Protein AF-A0A8J3XXY5-F1 (afdb_monomer)

Structure (mmCIF, N/CA/C/O backbone):
data_AF-A0A8J3XXY5-F1
#
_entry.id   AF-A0A8J3XXY5-F1
#
loop_
_atom_site.group_PDB
_atom_site.id
_atom_site.type_symbol
_atom_site.label_atom_id
_atom_site.label_alt_id
_atom_site.label_comp_id
_atom_site.label_asym_id
_atom_site.label_entity_id
_atom_site.label_seq_id
_atom_site.pdbx_PDB_ins_code
_atom_site.Cartn_x
_atom_site.Cartn_y
_atom_site.Cartn_z
_atom_site.occupancy
_atom_site.B_iso_or_equiv
_atom_site.auth_seq_id
_atom_site.auth_comp_id
_atom_site.auth_asym_id
_atom_site.auth_atom_id
_atom_site.pdbx_PDB_model_num
ATOM 1 N N . MET A 1 1 ? 13.529 -22.968 -15.367 1.00 59.62 1 MET A N 1
ATOM 2 C CA . MET A 1 1 ? 13.169 -21.960 -14.353 1.00 59.62 1 MET A CA 1
ATOM 3 C C . MET A 1 1 ? 12.948 -20.666 -15.101 1.00 59.62 1 MET A C 1
ATOM 5 O O . MET A 1 1 ? 13.812 -20.306 -15.892 1.00 59.62 1 MET A O 1
ATOM 9 N N . THR A 1 2 ? 11.772 -20.062 -14.971 1.00 79.31 2 THR A N 1
ATOM 10 C CA . THR A 1 2 ? 11.477 -18.777 -15.614 1.00 79.31 2 THR A CA 1
ATOM 11 C C . THR A 1 2 ? 12.107 -17.686 -14.759 1.00 79.31 2 THR A C 1
ATOM 13 O O . THR A 1 2 ? 11.762 -17.573 -13.590 1.00 79.31 2 THR A O 1
ATOM 16 N N . THR A 1 3 ? 13.055 -16.936 -15.312 1.00 90.06 3 THR A N 1
ATOM 17 C CA . THR A 1 3 ? 13.726 -15.821 -14.628 1.00 90.06 3 THR A CA 1
ATOM 18 C C . THR A 1 3 ? 13.148 -14.495 -15.105 1.00 90.06 3 THR A C 1
ATOM 20 O O . THR A 1 3 ? 12.877 -14.336 -16.296 1.00 90.06 3 THR A O 1
ATOM 23 N N . TRP A 1 4 ? 12.999 -13.538 -14.194 1.00 95.50 4 TRP A N 1
ATOM 24 C CA . TRP A 1 4 ? 12.463 -12.204 -14.459 1.00 95.50 4 TRP A CA 1
ATOM 25 C C . TRP A 1 4 ? 13.576 -11.166 -14.443 1.00 95.50 4 TRP A C 1
ATOM 27 O O . TRP A 1 4 ? 14.317 -11.052 -13.467 1.00 95.50 4 TRP A O 1
ATOM 37 N N . SER A 1 5 ? 13.671 -10.382 -15.511 1.00 96.62 5 SER A N 1
ATOM 38 C CA . SER A 1 5 ? 14.729 -9.386 -15.677 1.00 96.62 5 SER A CA 1
ATOM 39 C C . SER A 1 5 ? 14.208 -7.975 -15.459 1.00 96.62 5 SER A C 1
ATOM 41 O O . SER A 1 5 ? 13.187 -7.589 -16.031 1.00 96.62 5 SER A O 1
ATOM 43 N N . VAL A 1 6 ? 14.943 -7.176 -14.688 1.00 97.56 6 VAL A N 1
ATOM 44 C CA . VAL A 1 6 ? 14.708 -5.735 -14.560 1.00 97.56 6 VAL A CA 1
ATOM 45 C C . VAL A 1 6 ? 15.599 -5.005 -15.549 1.00 97.56 6 VAL A C 1
ATOM 47 O O . VAL A 1 6 ? 16.818 -5.180 -15.565 1.00 97.56 6 VAL A O 1
ATOM 50 N N . TRP A 1 7 ? 14.986 -4.144 -16.345 1.00 97.81 7 TRP A N 1
ATOM 51 C CA . TRP A 1 7 ? 15.643 -3.335 -17.356 1.00 97.81 7 TRP A CA 1
ATOM 52 C C . TRP A 1 7 ? 15.554 -1.857 -17.007 1.00 97.81 7 TRP A C 1
ATOM 54 O O . TRP A 1 7 ? 14.606 -1.411 -16.361 1.00 97.81 7 TRP A O 1
ATOM 64 N N . ARG A 1 8 ? 16.553 -1.101 -17.460 1.00 96.81 8 ARG A N 1
ATOM 65 C CA . ARG A 1 8 ? 16.622 0.356 -17.378 1.00 96.81 8 ARG A CA 1
ATOM 66 C C . ARG A 1 8 ? 16.806 0.939 -18.772 1.00 96.81 8 ARG A C 1
ATOM 68 O O . ARG A 1 8 ? 17.626 0.435 -19.538 1.00 96.81 8 ARG A O 1
ATOM 75 N N . GLN A 1 9 ? 16.131 2.046 -19.059 1.00 96.88 9 GLN A N 1
ATOM 76 C CA . GLN A 1 9 ? 16.396 2.898 -20.217 1.00 96.88 9 GLN A CA 1
ATOM 77 C C . GLN A 1 9 ? 16.798 4.297 -19.741 1.00 96.88 9 GLN A C 1
ATOM 79 O O . GLN A 1 9 ? 16.124 4.870 -18.884 1.00 96.88 9 GLN A O 1
ATOM 84 N N . ASP A 1 10 ? 17.913 4.819 -20.256 1.00 94.56 10 ASP A N 1
ATOM 85 C CA . ASP A 1 10 ? 18.355 6.197 -20.001 1.00 94.56 10 ASP A CA 1
ATOM 86 C C . ASP A 1 10 ? 17.742 7.205 -20.996 1.00 94.56 10 ASP A C 1
ATOM 88 O O . ASP A 1 10 ? 16.969 6.846 -21.888 1.00 94.56 10 ASP A O 1
ATOM 92 N N . ASP A 1 11 ? 18.086 8.485 -20.843 1.00 93.75 11 ASP A N 1
ATOM 93 C CA . ASP A 1 11 ? 17.595 9.580 -21.687 1.00 93.75 11 ASP A CA 1
ATOM 94 C C . ASP A 1 11 ? 18.160 9.568 -23.117 1.00 93.75 11 ASP A C 1
ATOM 96 O O . ASP A 1 11 ? 17.608 10.227 -23.997 1.00 93.75 11 ASP A O 1
ATOM 100 N N . ASN A 1 12 ? 19.196 8.767 -23.374 1.00 94.44 12 ASN A N 1
ATOM 101 C CA . ASN A 1 12 ? 19.745 8.526 -24.708 1.00 94.44 12 ASN A CA 1
ATOM 102 C C . ASN A 1 12 ? 19.123 7.291 -25.382 1.00 94.44 12 ASN A C 1
ATOM 104 O O . ASN A 1 12 ? 19.490 6.947 -26.505 1.00 94.44 12 ASN A O 1
ATOM 108 N N . GLY A 1 13 ? 18.188 6.611 -24.710 1.00 94.06 13 GLY A N 1
ATOM 109 C CA . GLY A 1 13 ? 17.540 5.402 -25.209 1.00 94.06 13 GLY A CA 1
ATOM 110 C C . GLY A 1 13 ? 18.355 4.123 -25.013 1.00 94.06 13 GLY A C 1
ATOM 111 O O . GLY A 1 13 ? 17.935 3.067 -25.492 1.00 94.06 13 GLY A O 1
ATOM 112 N N . ASN A 1 14 ? 19.484 4.171 -24.298 1.00 96.06 14 ASN A N 1
ATOM 113 C CA . ASN A 1 14 ? 20.282 2.978 -24.032 1.00 96.06 14 ASN A CA 1
ATOM 114 C C . ASN A 1 14 ? 19.541 2.069 -23.060 1.00 96.06 14 ASN A C 1
ATOM 116 O O . ASN A 1 14 ? 19.189 2.484 -21.953 1.00 96.06 14 ASN A O 1
ATOM 120 N N . ARG A 1 15 ? 19.347 0.813 -23.464 1.00 97.56 15 ARG A N 1
ATOM 121 C CA . ARG A 1 15 ? 18.698 -0.217 -22.652 1.00 97.56 15 ARG A CA 1
ATOM 122 C C . ARG A 1 15 ? 19.739 -1.130 -22.037 1.00 97.56 15 ARG A C 1
ATOM 124 O O . ARG A 1 15 ? 20.560 -1.701 -22.749 1.00 97.56 15 ARG A O 1
ATOM 131 N N . VAL A 1 16 ? 19.686 -1.267 -20.720 1.00 96.75 16 VAL A N 1
ATOM 132 C CA . VAL A 1 16 ? 20.603 -2.109 -19.953 1.00 96.75 16 VAL A CA 1
ATOM 133 C C . VAL A 1 16 ? 19.793 -2.948 -18.981 1.00 96.75 16 VAL A C 1
ATOM 135 O O . VAL A 1 16 ? 18.948 -2.427 -18.254 1.00 96.75 16 VAL A O 1
ATOM 138 N N . GLU A 1 17 ? 20.059 -4.245 -18.968 1.00 97.31 17 GLU A N 1
ATOM 139 C CA . GLU A 1 17 ? 19.566 -5.151 -17.941 1.00 97.31 17 GLU A CA 1
ATOM 140 C C . GLU A 1 17 ? 20.328 -4.902 -16.637 1.00 97.31 17 GLU A C 1
ATOM 142 O O . GLU A 1 17 ? 21.560 -4.883 -16.622 1.00 97.31 17 GLU A O 1
ATOM 147 N N . VAL A 1 18 ? 19.604 -4.659 -15.545 1.00 96.88 18 VAL A N 1
ATOM 148 C CA . VAL A 1 18 ? 20.200 -4.234 -14.270 1.00 96.88 18 VAL A CA 1
ATOM 149 C C . VAL A 1 18 ? 20.122 -5.292 -13.174 1.00 96.88 18 VAL A C 1
ATOM 151 O O . VAL A 1 18 ? 20.904 -5.217 -12.229 1.00 96.88 18 VAL A O 1
ATOM 154 N N . ALA A 1 19 ? 19.201 -6.255 -13.266 1.00 96.75 19 ALA A N 1
ATOM 155 C CA . ALA A 1 19 ? 19.057 -7.332 -12.286 1.00 96.75 19 ALA A CA 1
ATOM 156 C C . ALA A 1 19 ? 18.198 -8.492 -12.816 1.00 96.75 19 ALA A C 1
ATOM 158 O O . ALA A 1 19 ? 17.393 -8.301 -13.727 1.00 96.75 19 ALA A O 1
ATOM 159 N N . HIS A 1 20 ? 18.337 -9.659 -12.182 1.00 96.00 20 HIS A N 1
ATOM 160 C CA . HIS A 1 20 ? 17.523 -10.855 -12.407 1.00 96.00 20 HIS A CA 1
ATOM 161 C C . HIS A 1 20 ? 16.916 -11.341 -11.090 1.00 96.00 20 HIS A C 1
ATOM 163 O O . HIS A 1 20 ? 17.544 -11.213 -10.037 1.00 96.00 20 HIS A O 1
ATOM 169 N N . TYR A 1 21 ? 15.725 -11.924 -11.172 1.00 96.06 21 TYR A N 1
ATOM 170 C CA . TYR A 1 21 ? 14.968 -12.453 -10.043 1.00 96.06 21 TYR A CA 1
ATOM 171 C C . TYR A 1 21 ? 14.293 -13.771 -10.417 1.00 96.06 21 TYR A C 1
ATOM 173 O O . TYR A 1 21 ? 13.882 -13.964 -11.562 1.00 96.06 21 TYR A O 1
ATOM 181 N N . ASP A 1 22 ? 14.117 -14.647 -9.433 1.00 94.44 22 ASP A N 1
ATOM 182 C CA . ASP A 1 22 ? 13.354 -15.889 -9.603 1.00 94.44 22 ASP A CA 1
ATOM 183 C C . ASP A 1 22 ? 11.835 -15.642 -9.578 1.00 94.44 22 ASP A C 1
ATOM 185 O O . ASP A 1 22 ? 11.057 -16.431 -10.108 1.00 94.44 22 ASP A O 1
ATOM 189 N N . GLU A 1 23 ? 11.409 -14.508 -9.013 1.00 93.94 23 GLU A N 1
ATOM 190 C CA . GLU A 1 23 ? 10.008 -14.132 -8.841 1.00 93.94 23 GLU A CA 1
ATOM 191 C C . GLU A 1 23 ? 9.719 -12.746 -9.437 1.00 93.94 23 GLU A C 1
ATOM 193 O O . GLU A 1 23 ? 10.463 -11.781 -9.226 1.00 93.94 23 GLU A O 1
ATOM 198 N N . ARG A 1 24 ? 8.590 -12.623 -10.145 1.00 95.12 24 ARG A N 1
ATOM 199 C CA . ARG A 1 24 ? 8.160 -11.363 -10.766 1.00 95.12 24 ARG A CA 1
ATOM 200 C C . ARG A 1 24 ? 7.885 -10.267 -9.740 1.00 95.12 24 ARG A C 1
ATOM 202 O O . ARG A 1 24 ? 8.289 -9.128 -9.957 1.00 95.12 24 ARG A O 1
ATOM 209 N N . ILE A 1 25 ? 7.240 -10.599 -8.618 1.00 96.00 25 ILE A N 1
ATOM 210 C CA . ILE A 1 25 ? 6.934 -9.643 -7.540 1.00 96.00 25 ILE A CA 1
ATOM 211 C C . ILE A 1 25 ? 8.228 -9.047 -6.973 1.00 96.00 25 ILE A C 1
ATOM 213 O O . ILE A 1 25 ? 8.299 -7.838 -6.751 1.00 96.00 25 ILE A O 1
ATOM 217 N N . ALA A 1 26 ? 9.287 -9.846 -6.810 1.00 96.19 26 ALA A N 1
ATOM 218 C CA . ALA A 1 26 ? 10.593 -9.347 -6.380 1.00 96.19 26 ALA A CA 1
ATOM 219 C C . ALA A 1 26 ? 11.214 -8.382 -7.412 1.00 96.19 26 ALA A C 1
ATOM 221 O O . ALA A 1 26 ? 11.712 -7.313 -7.043 1.00 96.19 26 ALA A O 1
ATOM 222 N N . ALA A 1 27 ? 11.112 -8.700 -8.707 1.00 97.12 27 ALA A N 1
ATOM 223 C CA . ALA A 1 27 ? 11.551 -7.810 -9.784 1.00 97.12 27 ALA A CA 1
ATOM 224 C C . ALA A 1 27 ? 10.761 -6.486 -9.808 1.00 97.12 27 ALA A C 1
ATOM 226 O O . ALA A 1 27 ? 11.351 -5.408 -9.902 1.00 97.12 27 ALA A O 1
ATOM 227 N N . LEU A 1 28 ? 9.434 -6.544 -9.662 1.00 97.31 28 LEU A N 1
ATOM 228 C CA . LEU A 1 28 ? 8.566 -5.365 -9.574 1.00 97.31 28 LEU A CA 1
ATOM 229 C C . LEU A 1 28 ? 8.867 -4.523 -8.333 1.00 97.31 28 LEU A C 1
ATOM 231 O O . LEU A 1 28 ? 8.942 -3.301 -8.426 1.00 97.31 28 LEU A O 1
ATOM 235 N N . THR A 1 29 ? 9.092 -5.168 -7.188 1.00 97.31 29 THR A N 1
ATOM 236 C CA . THR A 1 29 ? 9.467 -4.501 -5.931 1.00 97.31 29 THR A CA 1
ATOM 237 C C . THR A 1 29 ? 10.733 -3.676 -6.145 1.00 97.31 29 THR A C 1
ATOM 239 O O . THR A 1 29 ? 10.824 -2.526 -5.704 1.00 97.31 29 THR A O 1
ATOM 242 N N . ARG A 1 30 ? 11.700 -4.224 -6.895 1.00 96.62 30 ARG A N 1
ATOM 243 C CA . ARG A 1 30 ? 12.919 -3.501 -7.258 1.00 96.62 30 ARG A CA 1
ATOM 244 C C . ARG A 1 30 ? 12.643 -2.294 -8.150 1.00 96.62 30 ARG A C 1
ATOM 246 O O . ARG A 1 30 ? 13.199 -1.232 -7.881 1.00 96.62 30 ARG A O 1
ATOM 253 N N . VAL A 1 31 ? 11.803 -2.443 -9.175 1.00 96.62 31 VAL A N 1
ATOM 254 C CA . VAL A 1 31 ? 11.383 -1.328 -10.045 1.00 96.62 31 VAL A CA 1
ATOM 255 C C . VAL A 1 31 ? 10.729 -0.219 -9.220 1.00 96.62 31 VAL A C 1
ATOM 257 O O . VAL A 1 31 ? 11.135 0.932 -9.327 1.00 96.62 31 VAL A O 1
ATOM 260 N N . LEU A 1 32 ? 9.793 -0.564 -8.332 1.00 96.06 32 LEU A N 1
ATOM 261 C CA . LEU A 1 32 ? 9.116 0.396 -7.455 1.00 96.06 32 LEU A CA 1
ATOM 262 C C . LEU A 1 32 ? 10.086 1.099 -6.501 1.00 96.06 32 LEU A C 1
ATOM 264 O O . LEU A 1 32 ? 9.940 2.288 -6.245 1.00 96.06 32 LEU A O 1
ATOM 268 N N . THR A 1 33 ? 11.108 0.395 -6.011 1.00 94.38 33 THR A N 1
ATOM 269 C CA . THR A 1 33 ? 12.163 0.998 -5.183 1.00 94.38 33 THR A CA 1
ATOM 270 C C . THR A 1 33 ? 13.012 2.000 -5.964 1.00 94.38 33 THR A C 1
ATOM 272 O O . THR A 1 33 ? 13.424 3.010 -5.397 1.00 94.38 33 THR A O 1
ATOM 275 N N . PHE A 1 34 ? 13.286 1.745 -7.248 1.00 93.62 34 PHE A N 1
ATOM 276 C CA . PHE A 1 34 ? 13.948 2.734 -8.097 1.00 93.62 34 PHE A CA 1
ATOM 277 C C . PHE A 1 34 ? 13.044 3.950 -8.323 1.00 93.62 34 PHE A C 1
ATOM 279 O O . PHE A 1 34 ? 13.461 5.067 -8.025 1.00 93.62 34 PHE A O 1
ATOM 286 N N . ASP A 1 35 ? 11.797 3.720 -8.741 1.00 92.50 35 ASP A N 1
ATOM 287 C CA . ASP A 1 35 ? 10.837 4.778 -9.082 1.00 92.50 35 ASP A CA 1
ATOM 288 C C . ASP A 1 35 ? 10.482 5.680 -7.886 1.00 92.50 35 ASP A C 1
ATOM 290 O O . ASP A 1 35 ? 10.337 6.891 -8.046 1.00 92.50 35 ASP A O 1
ATOM 294 N N . ALA A 1 36 ? 10.351 5.111 -6.683 1.00 88.00 36 ALA A N 1
ATOM 295 C CA . ALA A 1 36 ? 10.036 5.854 -5.459 1.00 88.00 36 ALA A CA 1
ATOM 296 C C . ALA A 1 36 ? 11.241 6.618 -4.878 1.00 88.00 36 ALA A C 1
ATOM 298 O O . ALA A 1 36 ? 11.098 7.350 -3.898 1.00 88.00 36 ALA A O 1
ATOM 299 N N . GLY A 1 37 ? 12.433 6.422 -5.449 1.00 82.62 37 GLY A N 1
ATOM 300 C CA . GLY A 1 37 ? 13.662 7.080 -5.035 1.00 82.62 37 GLY A CA 1
ATOM 301 C C . GLY A 1 37 ? 13.754 8.541 -5.488 1.00 82.62 37 GLY A C 1
ATOM 302 O O . GLY A 1 37 ? 12.791 9.304 -5.499 1.00 82.62 37 GLY A O 1
ATOM 303 N N . HIS A 1 38 ? 14.968 8.968 -5.832 1.00 78.56 38 HIS A N 1
ATOM 304 C CA . HIS A 1 38 ? 15.200 10.343 -6.270 1.00 78.56 38 HIS A CA 1
ATOM 305 C C . HIS A 1 38 ? 14.652 10.553 -7.686 1.00 78.56 38 HIS A C 1
ATOM 307 O O . HIS A 1 38 ? 14.858 9.679 -8.530 1.00 78.56 38 HIS A O 1
ATOM 313 N N . PRO A 1 39 ? 14.057 11.723 -7.992 1.00 81.50 39 PRO A N 1
ATOM 314 C CA . PRO A 1 39 ? 13.629 12.043 -9.346 1.00 81.50 39 PRO A CA 1
ATOM 315 C C . PRO A 1 39 ? 14.763 11.827 -10.351 1.00 81.50 39 PRO A C 1
ATOM 317 O O . PRO A 1 39 ? 15.823 12.451 -10.264 1.00 81.50 39 PRO A O 1
ATOM 320 N N . HIS A 1 40 ? 14.536 10.942 -11.315 1.00 85.81 40 HIS A N 1
ATOM 321 C CA . HIS A 1 40 ? 15.502 10.602 -12.350 1.00 85.81 40 HIS A CA 1
ATOM 322 C C . HIS A 1 40 ? 14.827 10.492 -13.715 1.00 85.81 40 HIS A C 1
ATOM 324 O O . HIS A 1 40 ? 13.641 10.202 -13.826 1.00 85.81 40 HIS A O 1
ATOM 330 N N . LYS A 1 41 ? 15.609 10.681 -14.781 1.00 88.69 41 LYS A N 1
ATOM 331 C CA . LYS A 1 41 ? 15.140 10.547 -16.173 1.00 88.69 41 LYS A CA 1
ATOM 332 C C . LYS A 1 41 ? 15.157 9.105 -16.693 1.00 88.69 41 LYS A C 1
ATOM 334 O O . LYS A 1 41 ? 14.986 8.877 -17.883 1.00 88.69 41 LYS A O 1
ATOM 339 N N . GLN A 1 42 ? 15.440 8.148 -15.816 1.00 92.88 42 GLN A N 1
ATOM 340 C CA . GLN A 1 42 ? 15.528 6.734 -16.156 1.00 92.88 42 GLN A CA 1
ATOM 341 C C . GLN A 1 42 ? 14.158 6.081 -16.025 1.00 92.88 42 GLN A C 1
ATOM 343 O O . GLN A 1 42 ? 13.401 6.412 -15.115 1.00 92.88 42 GLN A O 1
ATOM 348 N N . ILE A 1 43 ? 13.874 5.140 -16.920 1.00 93.94 43 ILE A N 1
ATOM 349 C CA . ILE A 1 43 ? 12.675 4.303 -16.870 1.00 93.94 43 ILE A CA 1
ATOM 350 C C . ILE A 1 43 ? 13.114 2.892 -16.506 1.00 93.94 43 ILE A C 1
ATOM 352 O O . ILE A 1 43 ? 14.047 2.370 -17.121 1.00 93.94 43 ILE A O 1
ATOM 356 N N . TYR A 1 44 ? 12.432 2.281 -15.542 1.00 95.81 44 TYR A N 1
ATOM 357 C CA . TYR A 1 44 ? 12.653 0.901 -15.128 1.00 95.81 44 TYR A CA 1
ATOM 358 C C . TYR A 1 44 ? 11.425 0.046 -15.446 1.00 95.81 44 TYR A C 1
ATOM 360 O O . TYR A 1 44 ? 10.291 0.500 -15.305 1.00 95.81 44 TYR A O 1
ATOM 368 N N . TRP A 1 45 ? 11.631 -1.193 -15.890 1.00 96.06 45 TRP A N 1
ATOM 369 C CA . TRP A 1 45 ? 10.538 -2.143 -16.115 1.00 96.06 45 TRP A CA 1
ATOM 370 C C . TRP A 1 45 ? 10.993 -3.586 -15.915 1.00 96.06 45 TRP A C 1
ATOM 372 O O . TRP A 1 45 ? 12.180 -3.899 -16.005 1.00 96.06 45 TRP A O 1
ATOM 382 N N . VAL A 1 46 ? 10.031 -4.471 -15.657 1.00 96.94 46 VAL A N 1
ATOM 383 C CA . VAL A 1 46 ? 10.242 -5.922 -15.662 1.00 96.94 46 VAL A CA 1
ATOM 384 C C . VAL A 1 46 ? 9.931 -6.446 -17.061 1.00 96.94 46 VAL A C 1
ATOM 386 O O . VAL A 1 46 ? 8.891 -6.111 -17.627 1.00 96.94 46 VAL A O 1
ATOM 389 N N . ALA A 1 47 ? 10.827 -7.241 -17.639 1.00 93.94 47 ALA A N 1
ATOM 390 C CA . ALA A 1 47 ? 10.574 -7.920 -18.904 1.00 93.94 47 ALA A CA 1
ATOM 391 C C . ALA A 1 47 ? 9.709 -9.173 -18.686 1.00 93.94 47 ALA A C 1
ATOM 393 O O . ALA A 1 47 ? 10.021 -9.989 -17.821 1.00 93.94 47 ALA A O 1
ATOM 394 N N . GLY A 1 48 ? 8.667 -9.329 -19.508 1.00 87.06 48 GLY A N 1
ATOM 395 C CA . GLY A 1 48 ? 7.722 -10.448 -19.469 1.00 87.06 48 GLY A CA 1
ATOM 396 C C . GLY A 1 48 ? 6.318 -10.041 -19.011 1.00 87.06 48 GLY A C 1
ATOM 397 O O . GLY A 1 48 ? 6.115 -8.971 -18.430 1.00 87.06 48 GLY A O 1
ATOM 398 N N . ASP A 1 49 ? 5.348 -10.910 -19.284 1.00 84.19 49 ASP A N 1
ATOM 399 C CA . ASP A 1 49 ? 3.935 -10.653 -18.999 1.00 84.19 49 ASP A CA 1
ATOM 400 C C . ASP A 1 49 ? 3.615 -10.764 -17.502 1.00 84.19 49 ASP A C 1
ATOM 402 O O . ASP A 1 49 ? 4.383 -11.325 -16.720 1.00 84.19 49 ASP A O 1
ATOM 406 N N . ALA A 1 50 ? 2.493 -10.183 -17.077 1.00 83.12 50 ALA A N 1
ATOM 407 C CA . ALA A 1 50 ? 1.985 -10.403 -15.726 1.00 83.12 50 ALA A CA 1
ATOM 408 C C . ALA A 1 50 ? 1.595 -11.873 -15.541 1.00 83.12 50 ALA A C 1
ATOM 410 O O . ALA A 1 50 ? 1.123 -12.526 -16.476 1.00 83.12 50 ALA A O 1
ATOM 411 N N . VAL A 1 51 ? 1.792 -12.387 -14.330 1.00 83.69 51 VAL A N 1
ATOM 412 C CA . VAL A 1 51 ? 1.323 -13.727 -13.972 1.00 83.69 51 VAL A CA 1
ATOM 413 C C . VAL A 1 51 ? -0.045 -13.569 -13.312 1.00 83.69 51 VAL A C 1
ATOM 415 O O . VAL A 1 51 ? -0.153 -12.772 -12.380 1.00 83.69 51 VAL A O 1
ATOM 418 N N . PRO A 1 52 ? -1.088 -14.286 -13.768 1.00 86.94 52 PRO A N 1
ATOM 419 C CA . PRO A 1 52 ? -2.378 -14.268 -13.094 1.00 86.94 52 PRO A CA 1
ATOM 420 C C . PRO A 1 52 ? -2.224 -14.714 -11.641 1.00 86.94 52 PRO A C 1
ATOM 422 O O . PRO A 1 52 ? -1.655 -15.773 -11.378 1.00 86.94 52 PRO A O 1
ATOM 425 N N . LEU A 1 53 ? -2.748 -13.909 -10.722 1.00 94.06 53 LEU A N 1
ATOM 426 C CA . LEU A 1 53 ? -2.806 -14.217 -9.299 1.00 94.06 53 LEU A CA 1
ATOM 427 C C . LEU A 1 53 ? -4.262 -14.282 -8.844 1.00 94.06 53 LEU A C 1
ATOM 429 O O . LEU A 1 53 ? -5.176 -13.758 -9.492 1.00 94.06 53 LEU A O 1
ATOM 433 N N . THR A 1 54 ? -4.476 -14.937 -7.715 1.00 95.12 54 THR A N 1
ATOM 434 C CA . THR A 1 54 ? -5.742 -14.932 -6.989 1.00 95.12 54 THR A CA 1
ATOM 435 C C . THR A 1 54 ? -5.695 -13.968 -5.807 1.00 95.12 54 THR A C 1
ATOM 437 O O . THR A 1 54 ? -4.619 -13.597 -5.332 1.00 95.12 54 THR A O 1
ATOM 440 N N . ASN A 1 55 ? -6.862 -13.583 -5.282 1.00 94.06 55 ASN A N 1
ATOM 441 C CA . ASN A 1 55 ? -6.943 -12.904 -3.981 1.00 94.06 55 ASN A CA 1
ATOM 442 C C . ASN A 1 55 ? -6.226 -13.691 -2.871 1.00 94.06 55 ASN A C 1
ATOM 444 O O . ASN A 1 55 ? -5.559 -13.090 -2.033 1.00 94.06 55 ASN A O 1
ATOM 448 N N . ARG A 1 56 ? -6.296 -15.029 -2.905 1.00 94.50 56 ARG A N 1
ATOM 449 C CA . ARG A 1 56 ? -5.579 -15.911 -1.976 1.00 94.50 56 ARG A CA 1
ATOM 450 C C . ARG A 1 56 ? -4.061 -15.813 -2.103 1.00 94.50 56 ARG A C 1
ATOM 452 O O . ARG A 1 56 ? -3.381 -15.757 -1.085 1.00 94.50 56 ARG A O 1
ATOM 459 N N . ASP A 1 57 ? -3.525 -15.739 -3.321 1.00 95.56 57 ASP A N 1
ATOM 460 C CA . ASP A 1 57 ? -2.079 -15.564 -3.527 1.00 95.56 57 ASP A CA 1
ATOM 461 C C . ASP A 1 57 ? -1.593 -14.236 -2.930 1.00 95.56 57 ASP A C 1
ATOM 463 O O . ASP A 1 57 ? -0.556 -14.189 -2.265 1.00 95.56 57 ASP A O 1
ATOM 467 N N . LEU A 1 58 ? -2.368 -13.158 -3.109 1.00 95.69 58 LEU A N 1
ATOM 468 C CA . LEU A 1 58 ? -2.079 -11.876 -2.465 1.00 95.69 58 LEU A CA 1
ATOM 469 C C . LEU A 1 58 ? -2.188 -11.975 -0.933 1.00 95.69 58 LEU A C 1
ATOM 471 O O . LEU A 1 58 ? -1.370 -11.385 -0.230 1.00 95.69 58 LEU A O 1
ATOM 475 N N . TYR A 1 59 ? -3.148 -12.742 -0.412 1.00 95.25 59 TYR A N 1
ATOM 476 C CA . TYR A 1 59 ? -3.344 -12.922 1.029 1.00 95.25 59 TYR A CA 1
ATOM 477 C C . TYR A 1 59 ? -2.196 -13.648 1.708 1.00 95.25 59 TYR A C 1
ATOM 479 O O . TYR A 1 59 ? -1.623 -13.131 2.670 1.00 95.25 59 TYR A O 1
ATOM 487 N N . LEU A 1 60 ? -1.769 -14.774 1.145 1.00 95.56 60 LEU A N 1
ATOM 488 C CA . LEU A 1 60 ? -0.597 -15.495 1.635 1.00 95.56 60 LEU A CA 1
ATOM 489 C C . LEU A 1 60 ? 0.661 -14.623 1.563 1.00 95.56 60 LEU A C 1
ATOM 491 O O . LEU A 1 60 ? 1.448 -14.591 2.508 1.00 95.56 60 LEU A O 1
ATOM 495 N N . ARG A 1 61 ? 0.805 -13.818 0.503 1.00 95.44 61 ARG A N 1
ATOM 496 C CA . ARG A 1 61 ? 1.910 -12.862 0.402 1.00 95.44 61 ARG A CA 1
ATOM 497 C C . ARG A 1 61 ? 1.893 -11.826 1.526 1.00 95.44 61 ARG A C 1
ATOM 499 O O . ARG A 1 61 ? 2.958 -11.488 2.031 1.00 95.44 61 ARG A O 1
ATOM 506 N N . ILE A 1 62 ? 0.729 -11.302 1.906 1.00 94.81 62 ILE A N 1
ATOM 507 C CA . ILE A 1 62 ? 0.611 -10.366 3.033 1.00 94.81 62 ILE A CA 1
ATOM 508 C C . ILE A 1 62 ? 0.991 -11.036 4.354 1.00 94.81 62 ILE A C 1
ATOM 510 O O . ILE A 1 62 ? 1.717 -10.429 5.144 1.00 94.81 62 ILE A O 1
ATOM 514 N N . ILE A 1 63 ? 0.574 -12.285 4.578 1.00 94.44 63 ILE A N 1
ATOM 515 C CA . ILE A 1 63 ? 0.986 -13.058 5.759 1.00 94.44 63 ILE A CA 1
ATOM 516 C C . ILE A 1 63 ? 2.514 -13.170 5.821 1.00 94.44 63 ILE A C 1
ATOM 518 O O . ILE A 1 63 ? 3.103 -12.912 6.874 1.00 94.44 63 ILE A O 1
ATOM 522 N N . ASP A 1 64 ? 3.164 -13.458 4.692 1.00 95.50 64 ASP A N 1
ATOM 523 C CA . ASP A 1 64 ? 4.625 -13.561 4.607 1.00 95.50 64 ASP A CA 1
ATOM 524 C C . ASP A 1 64 ? 5.346 -12.235 4.917 1.00 95.50 64 ASP A C 1
ATOM 526 O O . ASP A 1 64 ? 6.512 -12.245 5.318 1.00 95.50 64 ASP A O 1
ATOM 530 N N . LEU A 1 65 ? 4.673 -11.081 4.796 1.00 95.38 65 LEU A N 1
ATOM 531 C CA . LEU A 1 65 ? 5.240 -9.784 5.190 1.00 95.38 65 LEU A CA 1
ATOM 532 C C . LEU A 1 65 ? 5.264 -9.570 6.711 1.00 95.38 65 LEU A C 1
ATOM 534 O O . LEU A 1 65 ? 5.939 -8.647 7.171 1.00 95.38 65 LEU A O 1
ATOM 538 N N . ARG A 1 66 ? 4.579 -10.398 7.513 1.00 94.38 66 ARG A N 1
ATOM 539 C CA . ARG A 1 66 ? 4.527 -10.234 8.977 1.00 94.38 66 ARG A CA 1
ATOM 540 C C . ARG A 1 66 ? 5.914 -10.273 9.610 1.00 94.38 66 ARG A C 1
ATOM 542 O O . ARG A 1 66 ? 6.231 -9.396 10.408 1.00 94.38 66 ARG A O 1
ATOM 549 N N . GLU A 1 67 ? 6.730 -11.273 9.274 1.00 93.88 67 GLU A N 1
ATOM 550 C CA . GLU A 1 67 ? 8.085 -11.399 9.828 1.00 93.88 67 GLU A CA 1
ATOM 551 C C . GLU A 1 67 ? 8.936 -10.156 9.543 1.00 93.88 67 GLU A C 1
ATOM 553 O O . GLU A 1 67 ? 9.382 -9.554 10.521 1.00 93.88 67 GLU A O 1
ATOM 558 N N . PRO A 1 68 ? 9.101 -9.692 8.288 1.00 94.62 68 PRO A N 1
ATOM 559 C CA . PRO A 1 68 ? 9.972 -8.554 8.016 1.00 94.62 68 PRO A CA 1
ATOM 560 C C . PRO A 1 68 ? 9.418 -7.232 8.564 1.00 94.62 68 PRO A C 1
ATOM 562 O O . PRO A 1 68 ? 10.193 -6.332 8.890 1.00 94.62 68 PRO A O 1
ATOM 565 N N . LEU A 1 69 ? 8.094 -7.095 8.710 1.00 93.75 69 LEU A N 1
ATOM 566 C CA . LEU A 1 69 ? 7.480 -5.937 9.370 1.00 93.75 69 LEU A CA 1
ATOM 567 C C . LEU A 1 69 ? 7.798 -5.905 10.870 1.00 93.75 69 LEU A C 1
ATOM 569 O O . LEU A 1 69 ? 8.189 -4.859 1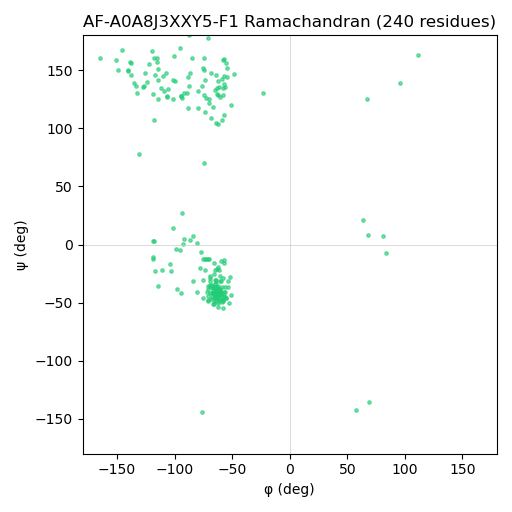1.394 1.00 93.75 69 LEU A O 1
ATOM 573 N N . VAL A 1 70 ? 7.675 -7.050 11.547 1.00 90.25 70 VAL A N 1
ATOM 574 C CA . VAL A 1 70 ? 7.951 -7.181 12.984 1.00 90.25 70 VAL A CA 1
ATOM 575 C C . VAL A 1 70 ? 9.449 -7.076 13.266 1.00 90.25 70 VAL A C 1
ATOM 577 O O . VAL A 1 70 ? 9.854 -6.302 14.133 1.00 90.25 70 VAL A O 1
ATOM 580 N N . SER A 1 71 ? 10.287 -7.813 12.534 1.00 91.88 71 SER A N 1
ATOM 581 C CA . SER A 1 71 ? 11.740 -7.816 12.739 1.00 91.88 71 SER A CA 1
ATOM 582 C C . SER A 1 71 ? 12.389 -6.493 12.330 1.00 91.88 71 SER A C 1
ATOM 584 O O . SER A 1 71 ? 13.370 -6.073 12.945 1.00 91.88 71 SER A O 1
ATOM 586 N N . GLY A 1 72 ? 11.802 -5.788 11.358 1.00 90.06 72 GLY A N 1
ATOM 587 C CA . GLY A 1 72 ? 12.189 -4.433 10.975 1.00 90.06 72 GLY A CA 1
ATOM 588 C C . GLY A 1 72 ? 11.770 -3.344 11.969 1.00 90.06 72 GLY A C 1
ATOM 589 O O . GLY A 1 72 ? 12.252 -2.219 11.851 1.00 90.06 72 GLY A O 1
ATOM 590 N N . GLY A 1 73 ? 10.890 -3.648 12.933 1.00 90.88 73 GLY A N 1
ATOM 591 C CA . GLY A 1 73 ? 10.419 -2.696 13.946 1.00 90.88 73 GLY A CA 1
ATOM 592 C C . GLY A 1 73 ? 9.637 -1.506 13.381 1.00 90.88 73 GLY A C 1
ATOM 593 O O . GLY A 1 73 ? 9.567 -0.462 14.026 1.00 90.88 73 GLY A O 1
ATOM 594 N N . ARG A 1 74 ? 9.084 -1.637 12.169 1.00 92.19 74 ARG A N 1
ATOM 595 C CA . ARG A 1 74 ? 8.395 -0.548 11.472 1.00 92.19 74 ARG A CA 1
ATOM 596 C C . ARG A 1 74 ? 7.025 -0.306 12.096 1.00 92.19 74 ARG A C 1
ATOM 598 O O . ARG A 1 74 ? 6.221 -1.229 12.202 1.00 92.19 74 ARG A O 1
ATOM 605 N N . ILE A 1 75 ? 6.732 0.942 12.450 1.00 95.06 75 ILE A N 1
ATOM 606 C CA . ILE A 1 75 ? 5.397 1.322 12.937 1.00 95.06 75 ILE A CA 1
ATOM 607 C C . ILE A 1 75 ? 4.447 1.625 11.771 1.00 95.06 75 ILE A C 1
ATOM 609 O O . ILE A 1 75 ? 4.882 1.932 10.658 1.00 95.06 75 ILE A O 1
ATOM 613 N N . LEU A 1 76 ? 3.133 1.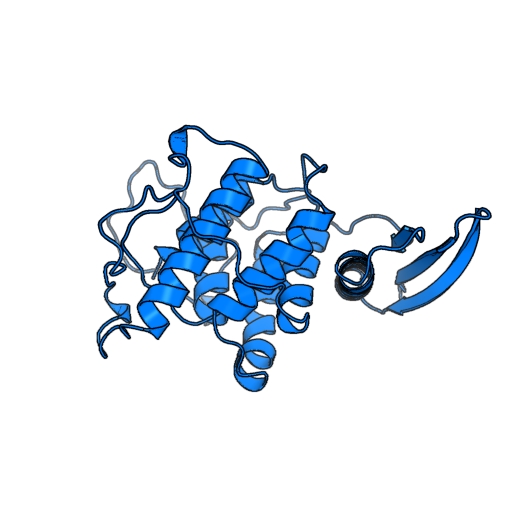583 12.018 1.00 96.88 76 LEU A N 1
ATOM 614 C CA . LEU A 1 76 ? 2.127 1.754 10.965 1.00 96.88 76 LEU A CA 1
ATOM 615 C C . LEU A 1 76 ? 2.229 3.104 10.234 1.00 96.88 76 LEU A C 1
ATOM 617 O O . LEU A 1 76 ? 2.177 3.113 9.008 1.00 96.88 76 LEU A O 1
ATOM 621 N N . SER A 1 77 ? 2.475 4.221 10.934 1.00 95.75 77 SER A N 1
ATOM 622 C CA . SER A 1 77 ? 2.637 5.541 10.284 1.00 95.75 77 SER A CA 1
ATOM 623 C C . SER A 1 77 ? 3.805 5.550 9.280 1.00 95.75 77 SER A C 1
ATOM 625 O O . SER A 1 77 ? 3.673 6.035 8.154 1.00 95.75 77 SER A O 1
ATOM 627 N N . GLU A 1 78 ? 4.940 4.931 9.625 1.00 96.12 78 GLU A N 1
ATOM 628 C CA . GLU A 1 78 ? 6.092 4.811 8.722 1.00 96.12 78 GLU A CA 1
ATOM 629 C C . GLU A 1 78 ? 5.784 3.919 7.517 1.00 96.12 78 GLU A C 1
ATOM 631 O O . GLU A 1 78 ? 6.152 4.245 6.385 1.00 96.12 78 GLU A O 1
ATOM 636 N N . TYR A 1 79 ? 5.087 2.805 7.744 1.00 97.75 79 TYR A N 1
ATOM 637 C CA . TYR A 1 79 ? 4.656 1.919 6.670 1.00 97.75 79 TYR A CA 1
ATOM 638 C C . TYR A 1 79 ? 3.706 2.625 5.698 1.00 97.75 79 TYR A C 1
ATOM 640 O O . TYR A 1 79 ? 3.969 2.631 4.495 1.00 97.75 79 TYR A O 1
ATOM 648 N N . LEU A 1 80 ? 2.658 3.287 6.198 1.00 97.75 80 LEU A N 1
ATOM 649 C CA . LEU A 1 80 ? 1.683 3.992 5.363 1.00 97.75 80 LEU A CA 1
ATOM 650 C C . LEU A 1 80 ? 2.313 5.158 4.599 1.00 97.75 80 LEU A C 1
ATOM 652 O O . LEU A 1 80 ? 1.997 5.357 3.428 1.00 97.75 80 LEU A O 1
ATOM 656 N N . ARG A 1 81 ? 3.265 5.886 5.195 1.00 96.81 81 ARG A N 1
ATOM 657 C CA . ARG A 1 81 ? 4.027 6.922 4.477 1.00 96.81 81 ARG A CA 1
ATOM 658 C C . ARG A 1 81 ? 4.841 6.324 3.336 1.00 96.81 81 ARG A C 1
ATOM 660 O O . ARG A 1 81 ? 4.825 6.868 2.231 1.00 96.81 81 ARG A O 1
ATOM 667 N N . ALA A 1 82 ? 5.547 5.220 3.574 1.00 96.81 82 ALA A N 1
ATOM 668 C CA . ALA A 1 82 ? 6.302 4.542 2.522 1.00 96.81 82 ALA A CA 1
ATOM 669 C C . ALA A 1 82 ? 5.374 4.017 1.414 1.00 96.81 82 ALA A C 1
ATOM 671 O O . ALA A 1 82 ? 5.646 4.237 0.233 1.00 96.81 82 ALA A O 1
ATOM 672 N N . LEU A 1 83 ? 4.245 3.409 1.783 1.00 97.88 83 LEU A N 1
ATOM 673 C CA . LEU A 1 83 ? 3.228 2.928 0.851 1.00 97.88 83 LEU A CA 1
ATOM 674 C C . LEU A 1 83 ? 2.622 4.067 0.022 1.00 97.88 83 LEU A C 1
ATOM 676 O O . LEU A 1 83 ? 2.483 3.931 -1.194 1.00 97.88 83 LEU A O 1
ATOM 680 N N . TRP A 1 84 ? 2.327 5.213 0.638 1.00 96.94 84 TRP A N 1
ATOM 681 C CA . TRP A 1 84 ? 1.895 6.425 -0.061 1.00 96.94 84 TRP A CA 1
ATOM 682 C C . TRP A 1 84 ? 2.941 6.885 -1.081 1.00 96.94 84 TRP A C 1
ATOM 684 O O . TRP A 1 84 ? 2.611 7.108 -2.247 1.00 96.94 84 TRP A O 1
ATOM 694 N N . GLY A 1 85 ? 4.213 6.954 -0.675 1.00 95.38 85 GLY A N 1
ATOM 695 C CA . GLY A 1 85 ? 5.326 7.311 -1.558 1.00 95.38 85 GLY A CA 1
ATOM 696 C C . GLY A 1 85 ? 5.416 6.409 -2.791 1.00 95.38 85 GLY A C 1
ATOM 697 O O . GLY A 1 85 ? 5.508 6.908 -3.912 1.00 95.38 85 GLY A O 1
ATOM 698 N N . VAL A 1 86 ? 5.306 5.092 -2.599 1.00 96.56 86 VAL A N 1
ATOM 699 C CA . VAL A 1 86 ? 5.282 4.116 -3.699 1.00 96.56 86 VAL A CA 1
ATOM 700 C C . VAL A 1 86 ? 4.056 4.316 -4.587 1.00 96.56 86 VAL A C 1
ATOM 702 O O . VAL A 1 86 ? 4.189 4.408 -5.807 1.00 96.56 86 VAL A O 1
ATOM 705 N N . SER A 1 87 ? 2.870 4.434 -3.991 1.00 96.81 87 SER A N 1
ATOM 706 C CA . SER A 1 87 ? 1.598 4.553 -4.715 1.00 96.81 87 SER A CA 1
ATOM 707 C C . SER A 1 87 ? 1.570 5.771 -5.638 1.00 96.81 87 SER A C 1
ATOM 709 O O . SER A 1 87 ? 1.081 5.692 -6.764 1.00 96.81 87 SER A O 1
ATOM 711 N N . ARG A 1 88 ? 2.179 6.888 -5.221 1.00 95.00 88 ARG A N 1
ATOM 712 C CA . ARG A 1 88 ? 2.276 8.110 -6.037 1.00 95.00 88 ARG A CA 1
ATOM 713 C C . ARG A 1 88 ? 3.015 7.917 -7.356 1.00 95.00 88 ARG A C 1
ATOM 715 O O . ARG A 1 88 ? 2.712 8.625 -8.312 1.00 95.00 88 ARG A O 1
ATOM 722 N N . THR A 1 89 ? 3.940 6.960 -7.439 1.00 93.62 89 THR A N 1
ATOM 723 C CA . THR A 1 89 ? 4.643 6.632 -8.695 1.00 93.62 89 THR A CA 1
ATOM 724 C C . THR A 1 89 ? 3.735 5.956 -9.726 1.00 93.62 89 THR A C 1
ATOM 726 O O . THR A 1 89 ? 4.108 5.829 -10.892 1.00 93.62 89 THR A O 1
ATOM 729 N N . ARG A 1 90 ? 2.538 5.525 -9.303 1.00 95.56 90 ARG A N 1
ATOM 730 C CA . ARG A 1 90 ? 1.549 4.792 -10.101 1.00 95.56 90 ARG A CA 1
ATOM 731 C C . ARG A 1 90 ? 0.221 5.521 -10.263 1.00 95.56 90 ARG A C 1
ATOM 733 O O . ARG A 1 90 ? -0.667 4.980 -10.908 1.00 95.56 90 ARG A O 1
ATOM 740 N N . LYS A 1 91 ? 0.091 6.745 -9.741 1.00 95.56 91 LYS A N 1
ATOM 741 C CA . LYS A 1 91 ? -1.168 7.512 -9.705 1.00 95.56 91 LYS A CA 1
ATOM 742 C C . LYS A 1 91 ? -1.890 7.649 -11.054 1.00 95.56 91 LYS A C 1
ATOM 744 O O . LYS A 1 91 ? -3.102 7.797 -11.075 1.00 95.56 91 LYS A O 1
ATOM 749 N N . ASP A 1 92 ? -1.145 7.611 -12.162 1.00 94.94 92 ASP A N 1
ATOM 750 C CA . ASP A 1 92 ? -1.681 7.786 -13.516 1.00 94.94 92 ASP A CA 1
ATOM 751 C C . ASP A 1 92 ? -2.190 6.458 -14.125 1.00 94.94 92 ASP A C 1
ATOM 753 O O . ASP A 1 92 ? -2.566 6.413 -15.295 1.00 94.94 92 ASP A O 1
ATOM 757 N N . ARG A 1 93 ? -2.170 5.354 -13.362 1.00 94.75 93 ARG A N 1
ATOM 758 C CA . ARG A 1 93 ? -2.761 4.067 -13.752 1.00 94.75 93 ARG A CA 1
ATOM 759 C C . ARG A 1 93 ? -4.180 3.956 -13.220 1.00 94.75 93 ARG A C 1
ATOM 761 O O . ARG A 1 93 ? -4.370 4.018 -12.015 1.00 94.75 93 ARG A O 1
ATOM 768 N N . ASP A 1 94 ? -5.147 3.680 -14.088 1.00 92.56 94 ASP A N 1
ATOM 769 C CA . ASP A 1 94 ? -6.538 3.455 -13.661 1.00 92.56 94 ASP A CA 1
ATOM 770 C C . ASP A 1 94 ? -6.743 2.080 -13.005 1.00 92.56 94 ASP A C 1
ATOM 772 O O . ASP A 1 94 ? -7.611 1.904 -12.149 1.00 92.56 94 ASP A O 1
ATOM 776 N N . ARG A 1 95 ? -5.950 1.087 -13.427 1.00 96.00 95 ARG A N 1
ATOM 777 C CA . ARG A 1 95 ? -5.995 -0.296 -12.940 1.00 96.00 95 ARG A CA 1
ATOM 778 C C . ARG A 1 95 ? -4.585 -0.807 -12.669 1.00 96.00 95 ARG A C 1
ATOM 780 O O . ARG A 1 95 ? -3.672 -0.571 -13.463 1.00 96.00 95 ARG A O 1
ATOM 787 N N . LEU A 1 96 ? -4.427 -1.529 -11.568 1.00 96.06 96 LEU A N 1
ATOM 788 C CA . LEU A 1 96 ? -3.166 -2.084 -11.091 1.00 96.06 96 LEU A CA 1
ATOM 789 C C . LEU A 1 96 ? -3.217 -3.612 -11.148 1.00 96.06 96 LEU A C 1
ATOM 791 O O . LEU A 1 96 ? -4.126 -4.200 -10.559 1.00 96.06 96 LEU A O 1
ATOM 795 N N . PRO A 1 97 ? -2.265 -4.271 -11.827 1.00 95.75 97 PRO A N 1
ATOM 796 C CA . PRO A 1 97 ? -2.099 -5.716 -11.735 1.00 95.75 97 PRO A CA 1
ATOM 797 C C . PRO A 1 97 ? -1.877 -6.173 -10.291 1.00 95.75 97 PRO A C 1
ATOM 799 O O . PRO A 1 97 ? -1.211 -5.485 -9.516 1.00 95.75 97 PRO A O 1
ATOM 802 N N . LEU A 1 98 ? -2.400 -7.345 -9.925 1.00 95.62 98 LEU A N 1
ATOM 803 C CA . LEU A 1 98 ? -2.325 -7.817 -8.537 1.00 95.62 98 LEU A CA 1
ATOM 804 C C . LEU A 1 98 ? -0.881 -8.063 -8.066 1.00 95.62 98 LEU A C 1
ATOM 806 O O . LEU A 1 98 ? -0.553 -7.827 -6.905 1.00 95.62 98 LEU A O 1
ATOM 810 N N . ASP A 1 99 ? 0.007 -8.478 -8.970 1.00 95.88 99 ASP A N 1
ATOM 811 C CA . ASP A 1 99 ? 1.430 -8.641 -8.665 1.00 95.88 99 ASP A CA 1
ATOM 812 C C . ASP A 1 99 ? 2.146 -7.299 -8.437 1.00 95.88 99 ASP A C 1
ATOM 814 O O . ASP A 1 99 ? 3.059 -7.211 -7.613 1.00 95.88 99 ASP A O 1
ATOM 818 N N . GLU A 1 100 ? 1.700 -6.231 -9.101 1.00 96.44 100 GLU A N 1
ATOM 819 C CA . GLU A 1 100 ? 2.150 -4.867 -8.840 1.00 96.44 100 GLU A CA 1
ATOM 820 C C . GLU A 1 100 ? 1.683 -4.390 -7.463 1.00 96.44 100 GLU A C 1
ATOM 822 O O . GLU A 1 100 ? 2.491 -3.835 -6.723 1.00 96.44 100 GLU A O 1
ATOM 827 N N . VAL A 1 101 ? 0.441 -4.684 -7.067 1.00 97.50 101 VAL A N 1
ATOM 828 C CA . VAL A 1 101 ? -0.065 -4.400 -5.710 1.00 97.50 101 VAL A CA 1
ATOM 829 C C . VAL A 1 101 ? 0.741 -5.155 -4.647 1.00 97.50 101 VAL A C 1
ATOM 831 O O . VAL A 1 101 ? 1.215 -4.549 -3.684 1.00 97.50 101 VAL A O 1
ATOM 834 N N . ALA A 1 102 ? 0.995 -6.451 -4.849 1.00 97.44 102 ALA A N 1
ATOM 835 C CA . ALA A 1 102 ? 1.852 -7.244 -3.966 1.00 97.44 102 ALA A CA 1
ATOM 836 C C . ALA A 1 102 ? 3.265 -6.642 -3.839 1.00 97.44 102 ALA A C 1
ATOM 838 O O . ALA A 1 102 ? 3.846 -6.578 -2.747 1.00 97.44 102 ALA A O 1
ATOM 839 N N . ALA A 1 103 ? 3.821 -6.163 -4.954 1.00 97.69 103 ALA A N 1
ATOM 840 C CA . ALA A 1 103 ? 5.115 -5.498 -4.984 1.00 97.69 103 ALA A CA 1
ATOM 841 C C . ALA A 1 103 ? 5.090 -4.126 -4.289 1.00 97.69 103 ALA A C 1
ATOM 843 O O . ALA A 1 103 ? 6.066 -3.775 -3.627 1.00 97.69 103 ALA A O 1
ATOM 844 N N . MET A 1 104 ? 3.990 -3.370 -4.378 1.00 98.25 104 MET A N 1
ATOM 845 C CA . MET A 1 104 ? 3.807 -2.107 -3.652 1.00 98.25 104 MET A CA 1
ATOM 846 C C . MET A 1 104 ? 3.841 -2.330 -2.140 1.00 98.25 104 MET A C 1
ATOM 848 O O . MET A 1 104 ? 4.609 -1.660 -1.444 1.00 98.25 104 MET A O 1
ATOM 852 N N . PHE A 1 105 ? 3.084 -3.311 -1.641 1.00 98.19 105 PHE A N 1
ATOM 853 C CA . PHE A 1 105 ? 3.079 -3.655 -0.218 1.00 98.19 105 PHE A CA 1
ATOM 854 C C . PHE A 1 105 ? 4.442 -4.147 0.264 1.00 98.19 105 PHE A C 1
ATOM 856 O O . PHE A 1 105 ? 4.892 -3.742 1.336 1.00 98.19 105 PHE A O 1
ATOM 863 N N . THR A 1 106 ? 5.128 -4.953 -0.551 1.00 97.81 106 THR A N 1
ATOM 864 C CA . THR A 1 106 ? 6.486 -5.436 -0.259 1.00 97.81 106 THR A CA 1
ATOM 865 C C . THR A 1 106 ? 7.497 -4.284 -0.220 1.00 97.81 106 THR A C 1
ATOM 867 O O . THR A 1 106 ? 8.306 -4.196 0.702 1.00 97.81 106 THR A O 1
ATOM 870 N N . ALA A 1 107 ? 7.469 -3.375 -1.198 1.00 97.44 107 ALA A N 1
ATOM 871 C CA . ALA A 1 107 ? 8.408 -2.254 -1.275 1.00 97.44 107 ALA A CA 1
ATOM 872 C C . ALA A 1 107 ? 8.282 -1.327 -0.055 1.00 97.44 107 ALA A C 1
ATOM 874 O O . ALA A 1 107 ? 9.291 -0.892 0.509 1.00 97.44 107 ALA A O 1
ATOM 875 N N . ALA A 1 108 ? 7.051 -1.084 0.403 1.00 97.31 108 ALA A N 1
ATOM 876 C CA . ALA A 1 108 ? 6.761 -0.247 1.564 1.00 97.31 108 ALA A CA 1
ATOM 877 C C . ALA A 1 108 ? 7.348 -0.779 2.888 1.00 97.31 108 ALA A C 1
ATOM 879 O O . ALA A 1 108 ? 7.543 0.003 3.817 1.00 97.31 108 ALA A O 1
ATOM 880 N N . VAL A 1 109 ? 7.696 -2.071 2.975 1.00 96.62 109 VAL A N 1
ATOM 881 C CA . VAL A 1 109 ? 8.355 -2.657 4.160 1.00 96.62 109 VAL A CA 1
ATOM 882 C C . VAL A 1 109 ? 9.755 -2.078 4.382 1.00 96.62 109 VAL A C 1
ATOM 884 O O . VAL A 1 109 ? 10.185 -1.911 5.521 1.00 96.62 109 VAL A O 1
ATOM 887 N N . THR A 1 110 ? 10.481 -1.749 3.311 1.00 92.50 110 THR A N 1
ATOM 888 C CA . THR A 1 110 ? 11.910 -1.384 3.399 1.00 92.50 110 THR A CA 1
ATOM 889 C C . THR A 1 110 ? 12.210 0.042 2.960 1.00 92.50 110 THR A C 1
ATOM 891 O O . THR A 1 110 ? 13.204 0.620 3.401 1.00 92.50 110 THR A O 1
ATOM 894 N N . LEU A 1 111 ? 11.352 0.648 2.137 1.00 94.44 111 LEU A N 1
ATOM 895 C CA . LEU A 1 111 ? 11.547 2.017 1.674 1.00 94.44 111 LEU A CA 1
ATOM 896 C C . LEU A 1 111 ? 11.524 3.022 2.826 1.00 94.44 111 LEU A C 1
ATOM 898 O O . LEU A 1 111 ? 10.718 2.921 3.755 1.00 94.44 111 LEU A O 1
ATOM 902 N N . ALA A 1 112 ? 12.412 4.014 2.750 1.00 93.25 112 ALA A N 1
ATOM 903 C CA . ALA A 1 112 ? 12.398 5.132 3.680 1.00 93.25 112 ALA A CA 1
ATOM 904 C C . ALA A 1 112 ? 11.076 5.905 3.517 1.00 93.25 112 ALA A C 1
ATOM 906 O O . ALA A 1 112 ? 10.721 6.249 2.384 1.00 93.25 112 ALA A O 1
ATOM 907 N N . PRO A 1 113 ? 10.337 6.179 4.605 1.00 93.19 113 PRO A N 1
ATOM 908 C CA . PRO A 1 113 ? 9.100 6.931 4.497 1.00 93.19 113 PRO A CA 1
ATOM 909 C C . PRO A 1 113 ? 9.394 8.369 4.027 1.00 93.19 113 PRO A C 1
ATOM 911 O O . PRO A 1 113 ? 10.275 9.026 4.593 1.00 93.19 113 PRO A O 1
ATOM 914 N N . PRO A 1 114 ? 8.658 8.903 3.032 1.00 90.81 114 PRO A N 1
ATOM 915 C CA . PRO A 1 114 ? 8.708 10.324 2.698 1.00 90.81 114 PRO A CA 1
ATOM 916 C C . PRO A 1 114 ? 8.331 11.170 3.925 1.00 90.81 114 PRO A C 1
ATOM 918 O O . PRO A 1 114 ? 7.680 10.648 4.834 1.00 90.81 114 PRO A O 1
ATOM 921 N N . PRO A 1 115 ? 8.716 12.461 3.990 1.00 86.25 115 PRO A N 1
ATOM 922 C CA . PRO A 1 115 ? 8.329 13.360 5.082 1.00 86.25 115 PRO A CA 1
ATOM 923 C C . PRO A 1 115 ? 6.804 13.399 5.273 1.00 86.25 115 PRO A C 1
ATOM 925 O O . PRO A 1 115 ? 6.057 13.167 4.323 1.00 86.25 115 PRO A O 1
ATOM 928 N N . ALA A 1 116 ? 6.354 13.672 6.502 1.00 74.69 116 ALA A N 1
ATOM 929 C CA . ALA A 1 116 ? 4.931 13.753 6.819 1.00 74.69 116 ALA A CA 1
ATOM 930 C C . ALA A 1 116 ? 4.266 14.823 5.940 1.00 74.69 116 ALA A C 1
ATOM 932 O O . ALA A 1 116 ? 4.819 15.912 5.754 1.00 74.69 116 ALA A O 1
ATOM 933 N N . ALA A 1 117 ? 3.108 14.498 5.370 1.00 68.56 117 ALA A N 1
ATOM 934 C CA . ALA A 1 117 ? 2.312 15.471 4.637 1.00 68.56 117 ALA A CA 1
ATOM 935 C C . ALA A 1 117 ? 1.623 16.426 5.626 1.00 68.56 117 ALA A C 1
ATOM 937 O O . ALA A 1 117 ? 1.302 16.036 6.747 1.00 68.56 117 ALA A O 1
ATOM 938 N N . ALA A 1 118 ? 1.388 17.673 5.212 1.00 65.62 118 ALA A N 1
ATOM 939 C CA . ALA A 1 118 ? 0.581 18.600 6.001 1.00 65.62 118 ALA A CA 1
ATOM 940 C C . ALA A 1 118 ? -0.860 18.068 6.120 1.00 65.62 118 ALA A C 1
ATOM 942 O O . ALA A 1 118 ? -1.445 17.637 5.127 1.00 65.62 118 ALA A O 1
ATOM 943 N N . SER A 1 119 ? -1.422 18.103 7.327 1.00 62.84 119 SER A N 1
ATOM 944 C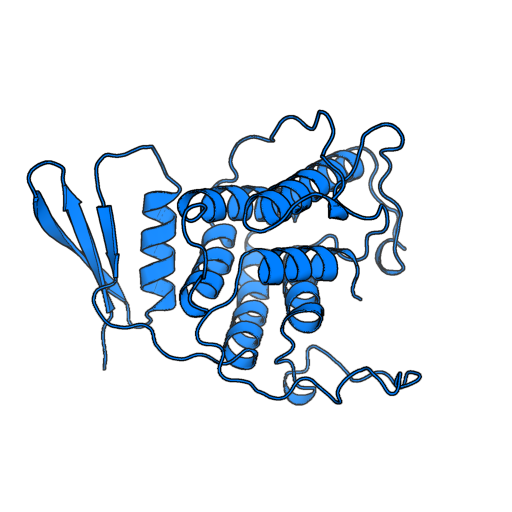 CA . SER A 1 119 ? -2.727 17.530 7.680 1.00 62.84 119 SER A CA 1
ATOM 945 C C . SER A 1 119 ? -3.885 18.536 7.589 1.00 62.84 119 SER A C 1
ATOM 947 O O . SER A 1 119 ? -4.894 18.391 8.284 1.00 62.84 119 SER A O 1
ATOM 949 N N . ASP A 1 120 ? -3.755 19.555 6.735 1.00 62.31 120 ASP A N 1
ATOM 950 C CA . ASP A 1 120 ? -4.689 20.683 6.637 1.00 62.31 120 ASP A CA 1
ATOM 951 C C . ASP A 1 120 ? -6.007 20.287 5.940 1.00 62.31 120 ASP A C 1
ATOM 953 O O . ASP A 1 120 ? -6.287 20.724 4.830 1.00 62.31 120 ASP A O 1
ATOM 957 N N . GLY A 1 121 ? -6.828 19.468 6.609 1.00 68.94 121 GLY A N 1
ATOM 958 C CA . GLY A 1 121 ? -8.198 19.110 6.226 1.00 68.94 121 GLY A CA 1
ATOM 959 C C . GLY A 1 121 ? -8.323 18.273 4.945 1.00 68.94 121 GLY A C 1
ATOM 960 O O . GLY A 1 121 ? -7.913 18.672 3.861 1.00 68.94 121 GLY A O 1
ATOM 961 N N . PHE A 1 122 ? -8.981 17.119 5.040 1.00 79.56 122 PHE A N 1
ATOM 962 C CA . PHE A 1 122 ? -9.231 16.248 3.888 1.00 79.56 122 PHE A CA 1
ATOM 963 C C . PHE A 1 122 ? -10.651 16.430 3.350 1.00 79.56 122 PHE A C 1
ATOM 965 O O . PHE A 1 122 ? -11.600 16.578 4.119 1.00 79.56 122 PHE A O 1
ATOM 972 N N . ALA A 1 123 ? -10.827 16.409 2.027 1.00 77.25 123 ALA A N 1
ATOM 973 C CA . ALA A 1 123 ? -12.173 16.343 1.463 1.00 77.25 123 ALA A CA 1
ATOM 974 C C . ALA A 1 123 ? -12.880 15.064 1.963 1.00 77.25 123 ALA A C 1
ATOM 976 O O . ALA A 1 123 ? -12.210 14.036 2.106 1.00 77.25 123 ALA A O 1
ATOM 977 N N . PRO A 1 124 ? -14.199 15.107 2.245 1.00 76.12 124 PRO A N 1
ATOM 978 C CA . PRO A 1 124 ? -14.938 13.915 2.639 1.00 76.12 124 PRO A CA 1
ATOM 979 C C . PRO A 1 124 ? -14.793 12.822 1.581 1.00 76.12 124 PRO A C 1
ATOM 981 O O . PRO A 1 124 ? -14.911 13.093 0.385 1.00 76.12 124 PRO A O 1
ATOM 984 N N . GLU A 1 125 ? -14.559 11.597 2.034 1.00 75.94 125 GLU A N 1
ATOM 985 C CA . GLU A 1 125 ? -14.301 10.426 1.192 1.00 75.94 125 GLU A CA 1
ATOM 986 C C . GLU A 1 125 ? -15.346 10.238 0.085 1.00 75.94 125 GLU A C 1
ATOM 988 O O . GLU A 1 125 ? -14.994 10.047 -1.074 1.00 75.94 125 GLU A O 1
ATOM 993 N N . GLU A 1 126 ? -16.624 10.413 0.433 1.00 77.25 126 GLU A N 1
ATOM 994 C CA . GLU A 1 126 ? -17.795 10.278 -0.447 1.00 77.25 126 GLU A CA 1
ATOM 995 C C . GLU A 1 126 ? -17.757 11.194 -1.684 1.00 77.25 126 GLU A C 1
ATOM 997 O O . GLU A 1 126 ? -18.522 11.013 -2.631 1.00 77.25 126 GLU A O 1
ATOM 1002 N N . THR A 1 127 ? -16.885 12.205 -1.680 1.00 83.38 127 THR A N 1
ATOM 1003 C CA . THR A 1 127 ? -16.720 13.161 -2.783 1.00 83.38 127 THR A CA 1
ATOM 1004 C C . THR A 1 127 ? -15.546 12.835 -3.707 1.00 83.38 127 THR A C 1
ATOM 1006 O O . THR A 1 127 ? -15.345 13.533 -4.704 1.00 83.38 127 THR A O 1
ATOM 1009 N N . LEU A 1 128 ? -14.768 11.797 -3.393 1.00 89.75 128 LEU A N 1
ATOM 1010 C CA . LEU A 1 128 ? -13.535 11.427 -4.084 1.00 89.75 128 LEU A CA 1
ATOM 1011 C C . LEU A 1 128 ? -13.671 10.066 -4.778 1.00 89.75 128 LEU A C 1
ATOM 1013 O O . LEU A 1 128 ? -14.485 9.231 -4.401 1.00 89.75 128 LEU A O 1
ATOM 1017 N N . ASN A 1 129 ? -12.842 9.835 -5.796 1.00 93.94 129 ASN A N 1
ATOM 1018 C CA . ASN A 1 129 ? -12.701 8.539 -6.461 1.00 93.94 129 ASN A CA 1
ATOM 1019 C C . ASN A 1 129 ? -11.256 8.311 -6.919 1.00 93.94 129 ASN A C 1
ATOM 1021 O O . ASN A 1 129 ? -10.427 9.234 -6.920 1.00 93.94 129 ASN A O 1
ATOM 1025 N N . GLY A 1 130 ? -10.952 7.070 -7.293 1.00 95.81 130 GLY A N 1
ATOM 1026 C CA . GLY A 1 130 ? -9.664 6.686 -7.848 1.00 95.81 130 GLY A CA 1
ATOM 1027 C C . GLY A 1 130 ? -8.498 7.009 -6.908 1.00 95.81 130 GLY A C 1
ATOM 1028 O O . GLY A 1 130 ? -8.599 6.902 -5.684 1.00 95.81 130 GLY A O 1
ATOM 1029 N N . PHE A 1 131 ? -7.367 7.440 -7.477 1.00 96.44 131 PHE A N 1
ATOM 1030 C CA . PHE A 1 131 ? -6.169 7.741 -6.686 1.00 96.44 131 PHE A CA 1
ATOM 1031 C C . PHE A 1 131 ? -6.395 8.854 -5.650 1.00 96.44 131 PHE A C 1
ATOM 1033 O O . PHE A 1 131 ? -5.795 8.817 -4.580 1.00 96.44 131 PHE A O 1
ATOM 1040 N N . ALA A 1 132 ? -7.270 9.828 -5.930 1.00 94.81 132 ALA A N 1
ATOM 1041 C CA . ALA A 1 132 ? -7.552 10.920 -4.998 1.00 94.81 132 ALA A CA 1
ATOM 1042 C C . ALA A 1 132 ? -8.257 10.426 -3.724 1.00 94.81 132 ALA A C 1
ATOM 1044 O O . ALA A 1 132 ? -7.946 10.910 -2.637 1.00 94.81 132 ALA A O 1
ATOM 1045 N N . ARG A 1 133 ? -9.162 9.441 -3.845 1.00 95.38 133 ARG A N 1
ATOM 1046 C CA . ARG A 1 133 ? -9.816 8.793 -2.694 1.00 95.38 133 ARG A CA 1
ATOM 1047 C C . ARG A 1 133 ? -8.801 8.018 -1.858 1.00 95.38 133 ARG A C 1
ATOM 1049 O O . ARG A 1 133 ? -8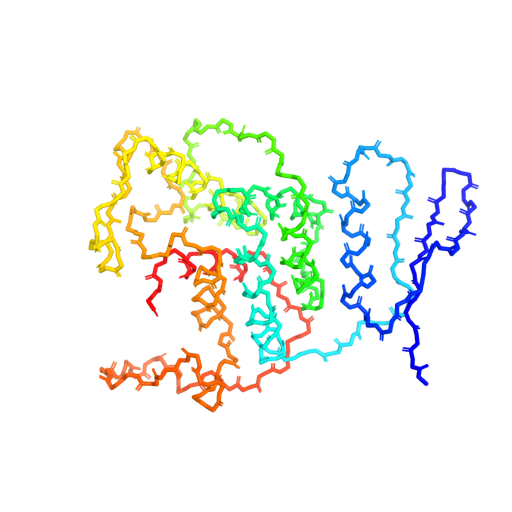.692 8.263 -0.660 1.00 95.38 133 ARG A O 1
ATOM 1056 N N . TRP A 1 134 ? -8.006 7.162 -2.505 1.00 96.69 134 TRP A N 1
ATOM 1057 C CA . TRP A 1 134 ? -6.905 6.428 -1.866 1.00 96.69 134 TRP A CA 1
ATOM 1058 C C . TRP A 1 134 ? -5.942 7.359 -1.117 1.00 96.69 134 TRP A C 1
ATOM 1060 O O . TRP A 1 134 ? -5.642 7.140 0.056 1.00 96.69 134 TRP A O 1
ATOM 1070 N N . GLU A 1 135 ? -5.475 8.424 -1.772 1.00 95.31 135 GLU A N 1
ATOM 1071 C CA . GLU A 1 135 ? -4.521 9.364 -1.184 1.00 95.31 135 GLU A CA 1
ATOM 1072 C C . GLU A 1 135 ? -5.120 10.102 0.017 1.00 95.31 135 GLU A C 1
ATOM 1074 O O . GLU A 1 135 ? -4.463 10.205 1.053 1.00 95.31 135 GLU A O 1
ATOM 1079 N N . ALA A 1 136 ? -6.369 10.564 -0.076 1.00 93.69 136 ALA A N 1
ATOM 1080 C CA . ALA A 1 136 ? -7.033 11.231 1.038 1.00 93.69 136 ALA A CA 1
ATOM 1081 C C . ALA A 1 136 ? -7.197 10.306 2.255 1.00 93.69 136 ALA A C 1
ATOM 1083 O O . ALA A 1 136 ? -6.934 10.740 3.378 1.00 93.69 136 ALA A O 1
ATOM 1084 N N . ILE A 1 137 ? -7.572 9.039 2.044 1.00 95.25 137 ILE A N 1
ATOM 1085 C CA . ILE A 1 137 ? -7.693 8.034 3.112 1.00 95.25 137 ILE A CA 1
ATOM 1086 C C . ILE A 1 137 ? -6.339 7.792 3.780 1.00 95.25 137 ILE A C 1
ATOM 1088 O O . ILE A 1 137 ? -6.223 7.971 4.992 1.00 95.25 137 ILE A O 1
ATOM 1092 N N . ILE A 1 138 ? -5.300 7.466 3.003 1.00 96.19 138 ILE A N 1
ATOM 1093 C CA . ILE A 1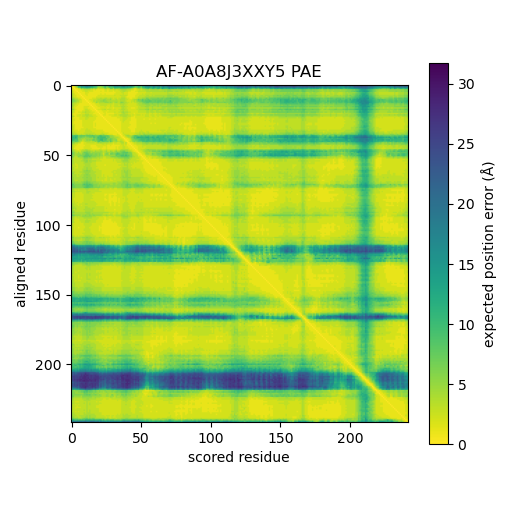 138 ? -3.967 7.162 3.545 1.00 96.19 138 ILE A CA 1
ATOM 1094 C C . ILE A 1 138 ? -3.395 8.359 4.311 1.00 96.19 138 ILE A C 1
ATOM 1096 O O . ILE A 1 138 ? -2.861 8.196 5.407 1.00 96.19 138 ILE A O 1
ATOM 1100 N N . LEU A 1 139 ? -3.533 9.577 3.782 1.00 94.19 139 LEU A N 1
ATOM 1101 C CA . LEU A 1 139 ? -3.053 10.778 4.466 1.00 94.19 139 LEU A CA 1
ATOM 1102 C C . LEU A 1 139 ? -3.876 11.108 5.721 1.00 94.19 139 LEU A C 1
ATOM 1104 O O . LEU A 1 139 ? -3.301 11.529 6.726 1.00 94.19 139 LEU A O 1
ATOM 1108 N N . SER A 1 140 ? -5.193 10.877 5.702 1.00 93.25 140 SER A N 1
ATOM 1109 C CA . SER A 1 140 ? -6.046 11.012 6.891 1.00 93.25 140 SER A CA 1
ATOM 1110 C C . SER A 1 140 ? -5.638 10.022 7.980 1.00 93.25 140 SER A C 1
ATOM 1112 O O . SER A 1 140 ? -5.578 10.394 9.151 1.00 93.25 140 SER A O 1
ATOM 1114 N N . GLN A 1 141 ? -5.300 8.792 7.594 1.00 94.94 141 GLN A N 1
ATOM 1115 C CA . GLN A 1 141 ? -4.852 7.756 8.515 1.00 94.94 141 GLN A CA 1
ATOM 1116 C C . GLN A 1 141 ? -3.472 8.042 9.108 1.00 94.94 141 GLN A C 1
ATOM 1118 O O . GLN A 1 141 ? -3.277 7.880 10.309 1.00 94.94 141 GLN A O 1
ATOM 1123 N N . ILE A 1 142 ? -2.528 8.523 8.296 1.00 94.69 142 ILE A N 1
ATOM 1124 C CA . ILE A 1 142 ? -1.212 8.970 8.778 1.00 94.69 142 ILE A CA 1
ATOM 1125 C C . ILE A 1 142 ? -1.378 10.088 9.813 1.00 94.69 142 ILE A C 1
ATOM 1127 O O . ILE A 1 142 ? -0.761 10.022 10.872 1.00 94.69 142 ILE A O 1
ATOM 1131 N N . ALA A 1 143 ? -2.244 11.072 9.547 1.00 92.38 143 ALA A N 1
ATOM 1132 C CA . ALA A 1 143 ? -2.511 12.154 10.493 1.00 92.38 143 ALA A CA 1
ATOM 1133 C C . ALA A 1 143 ? -3.073 11.634 11.829 1.00 92.38 143 ALA A C 1
ATOM 1135 O O . ALA A 1 143 ? -2.630 12.070 12.887 1.00 92.38 143 ALA A O 1
ATOM 1136 N N . ASP A 1 144 ? -3.992 10.665 11.793 1.00 93.06 144 ASP A N 1
ATOM 1137 C CA . ASP A 1 144 ? -4.520 10.040 13.012 1.00 93.06 144 ASP A CA 1
ATOM 1138 C C . ASP A 1 144 ? -3.453 9.276 13.797 1.00 93.06 144 ASP A C 1
ATOM 1140 O O . ASP A 1 144 ? -3.417 9.349 15.024 1.00 93.06 144 ASP A O 1
ATOM 1144 N N . LEU A 1 145 ? -2.575 8.546 13.109 1.00 93.88 145 LEU A N 1
ATOM 1145 C CA . LEU A 1 145 ? -1.491 7.804 13.751 1.00 93.88 145 LEU A CA 1
ATOM 1146 C C . LEU A 1 145 ? -0.452 8.737 14.375 1.00 93.88 145 LEU A C 1
ATOM 1148 O O . LEU A 1 145 ? 0.076 8.430 15.444 1.00 93.88 145 LEU A O 1
ATOM 1152 N N . ASP A 1 146 ? -0.190 9.883 13.750 1.00 91.50 146 ASP A N 1
ATOM 1153 C CA . ASP A 1 146 ? 0.663 10.922 14.323 1.00 91.50 146 ASP A CA 1
ATOM 1154 C C . ASP A 1 146 ? 0.011 11.536 15.583 1.00 91.50 146 ASP A C 1
ATOM 1156 O O . ASP A 1 146 ? 0.699 11.768 16.580 1.00 91.50 146 ASP A O 1
ATOM 1160 N N . ASP A 1 147 ? -1.317 11.705 15.608 1.00 91.44 147 ASP A N 1
ATOM 1161 C CA . ASP A 1 147 ? -2.047 12.120 16.816 1.00 91.44 147 ASP A CA 1
ATOM 1162 C C . ASP A 1 147 ? -1.997 11.054 17.920 1.00 91.44 147 ASP A C 1
ATOM 1164 O O . ASP A 1 147 ? -1.779 11.385 19.088 1.00 91.44 147 ASP A O 1
ATOM 1168 N N . PHE A 1 148 ? -2.149 9.772 17.577 1.00 93.38 148 PHE A N 1
ATOM 1169 C CA . PHE A 1 148 ? -1.983 8.669 18.527 1.00 93.38 148 PHE A CA 1
ATOM 1170 C C . PHE A 1 148 ? -0.547 8.561 19.046 1.00 93.38 148 PHE A C 1
ATOM 1172 O O . PHE A 1 148 ? -0.347 8.186 20.195 1.00 93.38 148 PHE A O 1
ATOM 1179 N N . ALA A 1 149 ? 0.471 8.935 18.271 1.00 91.81 149 ALA A N 1
ATOM 1180 C CA . ALA A 1 149 ? 1.839 8.990 18.786 1.00 91.81 149 ALA A CA 1
ATOM 1181 C C . ALA A 1 149 ? 1.996 10.044 19.903 1.00 91.81 149 ALA A C 1
ATOM 1183 O O . ALA A 1 149 ? 2.803 9.863 20.817 1.00 91.81 149 ALA A O 1
ATOM 1184 N N . LEU A 1 150 ? 1.209 11.127 19.859 1.00 91.38 150 LEU A N 1
ATOM 1185 C CA . LEU A 1 150 ? 1.158 12.159 20.903 1.00 91.38 150 LEU A CA 1
ATOM 1186 C C . LEU A 1 150 ? 0.212 11.795 22.055 1.00 91.38 150 LEU A C 1
ATOM 1188 O O . LEU A 1 150 ? 0.445 12.198 23.196 1.00 91.38 150 LEU A O 1
ATOM 1192 N N . GLN A 1 151 ? -0.854 11.050 21.762 1.00 92.88 151 GLN A N 1
ATOM 1193 C CA . GLN A 1 151 ? -1.858 10.578 22.716 1.00 92.88 151 GLN A CA 1
ATOM 1194 C C . GLN A 1 151 ? -2.090 9.070 22.522 1.00 92.88 151 GLN A C 1
ATOM 1196 O O . GLN A 1 151 ? -3.085 8.684 21.901 1.00 92.88 151 GLN A O 1
ATOM 1201 N N . PRO A 1 152 ? -1.174 8.216 23.027 1.00 92.44 152 PRO A N 1
ATOM 1202 C CA . PRO A 1 152 ? -1.225 6.778 22.784 1.00 92.44 152 PRO A CA 1
ATOM 1203 C C . PRO A 1 152 ? -2.542 6.162 23.248 1.00 92.44 152 PRO A C 1
ATOM 1205 O O . PRO A 1 152 ? -3.025 6.503 24.336 1.00 92.44 152 PRO A O 1
ATOM 1208 N N . PRO A 1 153 ? -3.128 5.248 22.459 1.00 90.12 153 PRO A N 1
ATOM 1209 C CA . PRO A 1 153 ? -4.321 4.550 22.892 1.00 90.12 153 PRO A CA 1
ATOM 1210 C C . PRO A 1 153 ? -3.964 3.612 24.058 1.00 90.12 153 PRO A C 1
ATOM 1212 O O . PRO A 1 153 ? -2.847 3.104 24.148 1.00 90.12 153 PRO A O 1
ATOM 1215 N N . GLY A 1 154 ? -4.900 3.415 24.988 1.00 89.00 154 GLY A N 1
ATOM 1216 C CA . GLY A 1 154 ? -4.680 2.535 26.142 1.00 89.00 154 GLY A CA 1
ATOM 1217 C C . GLY A 1 154 ? -4.652 1.047 25.770 1.00 89.00 154 GLY A C 1
ATOM 1218 O O . GLY A 1 154 ? -4.943 0.674 24.637 1.00 89.00 154 GLY A O 1
ATOM 1219 N N . ASP A 1 155 ? -4.409 0.181 26.757 1.00 88.31 155 ASP A N 1
ATOM 1220 C CA . ASP A 1 155 ? -4.248 -1.282 26.593 1.00 88.31 155 ASP A CA 1
ATOM 1221 C C . ASP A 1 155 ? -5.442 -2.006 25.935 1.00 88.31 155 ASP A C 1
ATOM 1223 O O . ASP A 1 155 ? -5.344 -3.161 25.528 1.00 88.31 155 ASP A O 1
ATOM 1227 N N . HIS A 1 156 ? -6.585 -1.331 25.828 1.00 87.50 156 HIS A N 1
ATOM 1228 C CA . HIS A 1 156 ? -7.822 -1.833 25.233 1.00 87.50 156 HIS A CA 1
ATOM 1229 C C . HIS A 1 156 ? -8.070 -1.315 23.808 1.00 87.50 156 HIS A C 1
ATOM 1231 O O . HIS A 1 156 ? -9.180 -1.461 23.301 1.00 87.50 156 HIS A O 1
ATOM 1237 N N . ALA A 1 157 ? -7.060 -0.725 23.158 1.00 87.88 157 ALA A N 1
ATOM 1238 C CA . ALA A 1 157 ? -7.152 -0.190 21.795 1.00 87.88 157 ALA A CA 1
ATOM 1239 C C . ALA A 1 157 ? -7.672 -1.211 20.773 1.00 87.88 157 ALA A C 1
ATOM 1241 O O . ALA A 1 157 ? -8.368 -0.835 19.836 1.00 87.88 157 ALA A O 1
ATOM 1242 N N . PHE A 1 158 ? -7.381 -2.497 20.989 1.00 81.44 158 PHE A N 1
ATOM 1243 C CA . PHE A 1 158 ? -7.821 -3.593 20.127 1.00 81.44 158 PHE A CA 1
ATOM 1244 C C . PHE A 1 158 ? -9.349 -3.785 20.103 1.00 81.44 158 PHE A C 1
ATOM 1246 O O . PHE A 1 158 ? -9.872 -4.302 19.130 1.00 81.44 158 PHE A O 1
ATOM 1253 N N . PHE A 1 159 ? -10.089 -3.310 21.116 1.00 86.94 159 PHE A N 1
ATOM 1254 C CA . PHE A 1 159 ? -11.563 -3.256 21.074 1.00 86.94 159 PHE A CA 1
ATOM 1255 C C . PHE A 1 159 ? -12.099 -2.055 20.284 1.00 86.94 159 PHE A C 1
ATOM 1257 O O . PHE A 1 159 ? -13.310 -1.818 20.204 1.00 86.94 159 PHE A O 1
ATOM 1264 N N . GLY A 1 160 ? -11.193 -1.261 19.733 1.00 92.81 160 GLY A N 1
ATOM 1265 C CA . GLY A 1 160 ? -11.457 -0.057 18.992 1.00 92.81 160 GLY A CA 1
ATOM 1266 C C . GLY A 1 160 ? -11.362 1.203 19.852 1.00 92.81 160 GLY A C 1
ATOM 1267 O O . GLY A 1 160 ? -11.874 1.271 20.976 1.00 92.81 160 GLY A O 1
ATOM 1268 N N . VAL A 1 161 ? -10.773 2.249 19.284 1.00 94.88 161 VAL A N 1
ATOM 1269 C CA . VAL A 1 161 ? -10.619 3.573 19.904 1.00 94.88 161 VAL A CA 1
ATOM 1270 C C . VAL A 1 161 ? -10.836 4.668 18.864 1.00 94.88 161 VAL A C 1
ATOM 1272 O O . VAL A 1 161 ? -10.581 4.461 17.682 1.00 94.88 161 VAL A O 1
ATOM 1275 N N . ASP A 1 162 ? -11.347 5.823 19.284 1.00 94.06 162 ASP A N 1
ATOM 1276 C CA . ASP A 1 162 ? -11.502 6.973 18.394 1.00 94.06 162 ASP A CA 1
ATOM 1277 C C . ASP A 1 162 ? -10.230 7.825 18.356 1.00 94.06 162 ASP A C 1
ATOM 1279 O O . ASP A 1 162 ? -9.627 8.114 19.391 1.00 94.06 162 ASP A O 1
ATOM 1283 N N . ALA A 1 163 ? -9.841 8.251 17.156 1.00 91.94 163 ALA A N 1
ATOM 1284 C CA . ALA A 1 163 ? -8.708 9.132 16.936 1.00 91.94 163 ALA A CA 1
ATOM 1285 C C . ALA A 1 163 ? -8.913 10.495 17.638 1.00 91.94 163 ALA A C 1
ATOM 1287 O O . ALA A 1 163 ? -9.985 11.094 17.499 1.00 91.94 163 ALA A O 1
ATOM 1288 N N . PRO A 1 164 ? -7.893 11.044 18.334 1.00 87.44 164 PRO A N 1
ATOM 1289 C CA . PRO A 1 164 ? -8.039 12.240 19.176 1.00 87.44 164 PRO A CA 1
ATOM 1290 C C . PRO A 1 164 ? -8.468 13.522 18.446 1.00 87.44 164 PRO A C 1
ATOM 1292 O O . PRO A 1 164 ? -8.965 14.464 19.064 1.00 87.44 164 PRO A O 1
ATOM 1295 N N . ARG A 1 165 ? -8.244 13.606 17.133 1.00 81.81 165 ARG A N 1
ATOM 1296 C CA . ARG A 1 165 ? -8.451 14.824 16.342 1.00 81.81 165 ARG A CA 1
ATOM 1297 C C . ARG A 1 165 ? -9.934 15.127 16.108 1.00 81.81 165 ARG A C 1
ATOM 1299 O O . ARG A 1 165 ? -10.631 14.401 15.404 1.00 81.81 165 ARG A O 1
ATOM 1306 N N . THR A 1 166 ? -10.408 16.236 16.673 1.00 69.38 166 THR A N 1
ATOM 1307 C CA . THR A 1 166 ? -11.834 16.620 16.694 1.00 69.38 166 THR A CA 1
ATOM 1308 C C . THR A 1 166 ? -12.216 17.729 15.709 1.00 69.38 166 THR A C 1
ATOM 1310 O O . THR A 1 166 ? -13.400 17.901 15.434 1.00 69.38 166 THR A O 1
ATOM 1313 N N . SER A 1 167 ? -11.252 18.495 15.179 1.00 61.38 167 SER A N 1
ATOM 1314 C CA . SER A 1 167 ? -11.520 19.776 14.497 1.00 61.38 167 SER A CA 1
ATOM 1315 C C . SER A 1 167 ? -11.135 19.847 13.016 1.00 61.38 167 SER A C 1
ATOM 1317 O O . SER A 1 167 ? -11.272 20.912 12.417 1.00 61.38 167 SER A O 1
ATOM 1319 N N . THR A 1 168 ? -10.651 18.759 12.413 1.00 67.31 168 THR A N 1
ATOM 1320 C CA . THR A 1 168 ? -10.292 18.735 10.984 1.00 67.31 168 THR A C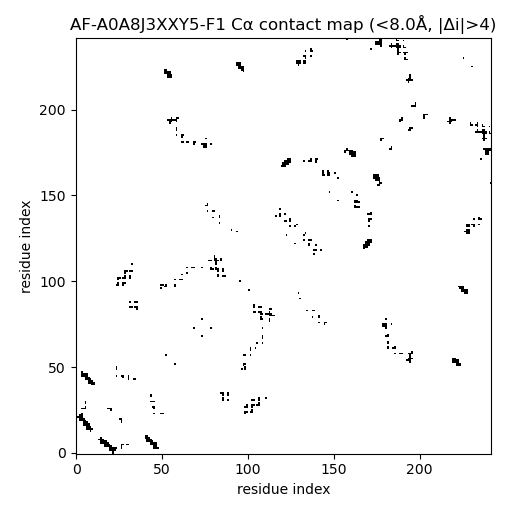A 1
ATOM 1321 C C . THR A 1 168 ? -11.168 17.752 10.227 1.00 67.31 168 THR A C 1
ATOM 1323 O O . THR A 1 168 ? -11.581 16.721 10.757 1.00 67.31 168 THR A O 1
ATOM 1326 N N . THR A 1 169 ? -11.470 18.095 8.981 1.00 79.12 169 THR A N 1
ATOM 1327 C CA . THR A 1 169 ? -12.183 17.238 8.042 1.00 79.12 169 THR A CA 1
ATOM 1328 C C . THR A 1 169 ? -11.358 15.970 7.784 1.00 79.12 169 THR A C 1
ATOM 1330 O O . THR A 1 169 ? -10.161 16.059 7.495 1.00 79.12 169 THR A O 1
ATOM 1333 N N . ARG A 1 170 ? -11.982 14.797 7.931 1.00 86.31 170 ARG A N 1
ATOM 1334 C CA . ARG A 1 170 ? -11.366 13.469 7.784 1.00 86.31 170 ARG A CA 1
ATOM 1335 C C . ARG A 1 170 ? -11.890 12.801 6.516 1.00 86.31 170 ARG A C 1
ATOM 1337 O O . ARG A 1 170 ? -13.068 12.943 6.198 1.00 86.31 170 ARG A O 1
ATOM 1344 N N . ALA A 1 171 ? -11.033 12.036 5.846 1.00 90.81 171 ALA A N 1
ATOM 1345 C CA . ALA A 1 171 ? -11.447 11.131 4.770 1.00 90.81 171 ALA A CA 1
ATOM 1346 C C . ALA A 1 171 ? -11.747 9.712 5.289 1.00 90.81 171 ALA A C 1
ATOM 1348 O O . ALA A 1 171 ? -11.975 8.802 4.508 1.00 90.81 171 ALA A O 1
ATOM 1349 N N . THR A 1 172 ? -11.704 9.510 6.605 1.00 91.38 172 THR A N 1
ATOM 1350 C CA . THR A 1 172 ? -11.916 8.219 7.259 1.00 91.38 172 THR A CA 1
ATOM 1351 C C . THR A 1 172 ? -12.775 8.390 8.513 1.00 91.38 172 THR A C 1
ATOM 1353 O O . THR A 1 172 ? -12.798 9.483 9.098 1.00 91.38 172 THR A O 1
ATOM 1356 N N . PRO A 1 173 ? -13.465 7.331 8.975 1.00 91.44 173 PRO A N 1
ATOM 1357 C CA . PRO A 1 173 ? -14.072 7.324 10.301 1.00 91.44 173 PRO A CA 1
ATOM 1358 C C . PRO A 1 173 ? -13.035 7.580 11.405 1.00 91.44 173 PRO A C 1
ATOM 1360 O O . PRO A 1 173 ? -11.839 7.368 11.213 1.00 91.44 173 PRO A O 1
ATOM 1363 N N . SER A 1 174 ? -13.484 8.016 12.584 1.00 92.25 174 SER A N 1
ATOM 1364 C CA . SER A 1 174 ? -12.595 8.214 13.739 1.00 92.25 174 SER A CA 1
ATOM 1365 C C . SER A 1 174 ? -12.146 6.909 14.385 1.00 92.25 174 SER A C 1
ATOM 1367 O O . SER A 1 174 ? -11.140 6.913 15.083 1.00 92.25 174 SER A O 1
ATOM 1369 N N . ARG A 1 175 ? -12.888 5.815 14.196 1.00 94.25 175 ARG A N 1
ATOM 1370 C CA . ARG A 1 175 ? -12.680 4.541 14.889 1.00 94.25 175 ARG A CA 1
ATOM 1371 C C . ARG A 1 175 ? -11.487 3.775 14.314 1.00 94.25 175 ARG A C 1
ATOM 1373 O O . ARG A 1 175 ? -11.376 3.663 13.100 1.00 94.25 175 ARG A O 1
ATOM 1380 N N . TRP A 1 176 ? -10.648 3.208 15.171 1.00 95.88 176 TRP A N 1
ATOM 1381 C CA . TRP A 1 176 ? -9.450 2.442 14.813 1.00 95.88 176 TRP A CA 1
ATOM 1382 C C . TRP A 1 176 ? -9.359 1.143 15.600 1.00 95.88 176 TRP A C 1
ATOM 1384 O O . TRP A 1 176 ? -9.534 1.192 16.815 1.00 95.88 176 TRP A O 1
ATOM 1394 N N . TYR A 1 177 ? -9.011 0.039 14.932 1.00 94.81 177 TYR A N 1
ATOM 1395 C CA . TYR A 1 177 ? -8.749 -1.272 15.545 1.00 94.81 177 TYR A CA 1
ATOM 1396 C C . TYR A 1 177 ? -7.287 -1.724 15.395 1.00 94.81 177 TYR A C 1
ATOM 1398 O O . TYR A 1 177 ? -6.724 -2.287 16.333 1.00 94.81 177 TYR A O 1
ATOM 1406 N N . ASN A 1 178 ? -6.637 -1.420 14.263 1.00 95.25 178 ASN A N 1
ATOM 1407 C CA . ASN A 1 178 ? -5.281 -1.895 13.964 1.00 95.25 178 ASN A CA 1
ATOM 1408 C C . ASN A 1 178 ? -4.228 -0.789 14.074 1.00 95.25 178 ASN A C 1
ATOM 1410 O O . ASN A 1 178 ? -4.331 0.252 13.429 1.00 95.25 178 ASN A O 1
ATOM 1414 N N . PHE A 1 179 ? -3.171 -1.051 14.846 1.00 94.81 179 PHE A N 1
ATOM 1415 C CA . PHE A 1 179 ? -2.073 -0.102 15.091 1.00 94.81 179 PHE A CA 1
ATOM 1416 C C . PHE A 1 179 ? -0.706 -0.611 14.622 1.00 94.81 179 PHE A C 1
ATOM 1418 O O . PHE A 1 179 ? 0.254 0.162 14.568 1.00 94.81 179 PHE A O 1
ATOM 1425 N N . ASP A 1 180 ? -0.604 -1.892 14.260 1.00 94.00 180 ASP A N 1
ATOM 1426 C CA . ASP A 1 180 ? 0.593 -2.480 13.668 1.00 94.00 180 ASP A CA 1
ATOM 1427 C C . ASP A 1 180 ? 0.392 -2.766 12.164 1.00 94.00 180 ASP A C 1
ATOM 1429 O O . ASP A 1 180 ? -0.722 -3.083 11.737 1.00 94.00 180 ASP A O 1
ATOM 1433 N N . PRO A 1 181 ?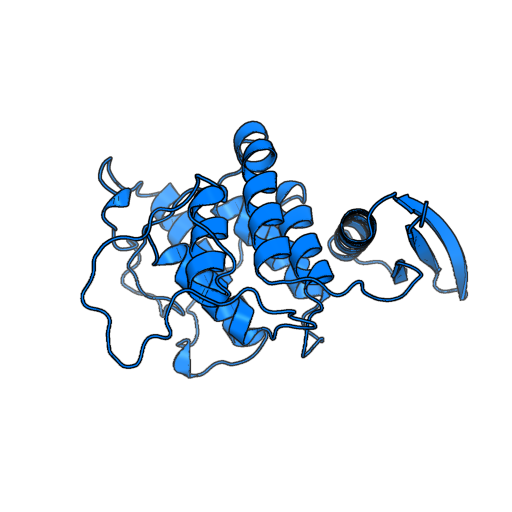 1.455 -2.668 11.340 1.00 97.06 181 PRO A N 1
ATOM 1434 C CA . PRO A 1 181 ? 1.367 -2.923 9.903 1.00 97.06 181 PRO A CA 1
ATOM 1435 C C . PRO A 1 181 ? 0.830 -4.302 9.522 1.00 97.06 181 PRO A C 1
ATOM 1437 O O . PRO A 1 181 ? 0.133 -4.414 8.518 1.00 97.06 181 PRO A O 1
ATOM 1440 N N . ALA A 1 182 ? 1.167 -5.354 10.272 1.00 95.50 182 ALA A N 1
ATOM 1441 C CA . ALA A 1 182 ? 0.814 -6.712 9.878 1.00 95.50 182 ALA A CA 1
ATOM 1442 C C . ALA A 1 182 ? -0.694 -6.941 10.023 1.00 95.50 182 ALA A C 1
ATOM 1444 O O . ALA A 1 182 ? -1.325 -7.398 9.072 1.00 95.50 182 ALA A O 1
ATOM 1445 N N . SER A 1 183 ? -1.276 -6.565 11.165 1.00 93.69 183 SER A N 1
ATOM 1446 C CA . SER A 1 183 ? -2.725 -6.662 11.391 1.00 93.69 183 SER A CA 1
ATOM 1447 C C . SER A 1 183 ? -3.497 -5.728 10.458 1.00 93.69 183 SER A C 1
ATOM 1449 O O . SER A 1 183 ? -4.490 -6.143 9.869 1.00 93.69 183 SER A O 1
ATOM 1451 N N . TYR A 1 184 ? -2.992 -4.509 10.225 1.00 97.19 184 TYR A N 1
ATOM 1452 C CA . TYR A 1 184 ? -3.592 -3.564 9.277 1.00 97.19 184 TYR A CA 1
ATOM 1453 C C . TYR A 1 184 ? -3.679 -4.137 7.853 1.00 97.19 184 TYR A C 1
ATOM 1455 O O . TYR A 1 184 ? -4.732 -4.077 7.222 1.00 97.19 184 TYR A O 1
ATOM 1463 N N . LEU A 1 185 ? -2.585 -4.704 7.330 1.00 97.25 185 LEU A N 1
ATOM 1464 C CA . LEU A 1 185 ? -2.561 -5.274 5.978 1.00 97.25 185 LEU A CA 1
ATOM 1465 C C . LEU A 1 185 ? -3.468 -6.500 5.858 1.00 97.25 185 LEU A C 1
ATOM 1467 O O . LEU A 1 185 ? -4.171 -6.664 4.863 1.00 97.25 185 LEU A O 1
ATOM 1471 N N . GLU A 1 186 ? -3.432 -7.366 6.865 1.00 94.88 186 GLU A N 1
ATOM 1472 C CA . GLU A 1 186 ? -4.178 -8.618 6.884 1.00 94.88 186 GLU A CA 1
ATOM 1473 C C . GLU A 1 186 ? -5.693 -8.348 6.979 1.00 94.88 186 GLU A C 1
ATOM 1475 O O . GLU A 1 186 ? -6.449 -8.858 6.150 1.00 94.88 186 GLU A O 1
ATOM 1480 N N . CYS A 1 187 ? -6.129 -7.455 7.879 1.00 94.19 187 CYS A N 1
ATOM 1481 C CA . CYS A 1 187 ? -7.517 -6.981 7.979 1.00 94.19 187 CYS A CA 1
ATOM 1482 C C . CYS A 1 187 ? -7.979 -6.230 6.733 1.00 94.19 187 CYS A C 1
ATOM 1484 O O . CYS A 1 187 ? -9.093 -6.455 6.255 1.00 94.19 187 CYS A O 1
ATOM 1486 N N . GLY A 1 188 ? -7.114 -5.383 6.169 1.00 95.12 188 GLY A N 1
ATOM 1487 C CA . GLY A 1 188 ? -7.405 -4.668 4.933 1.00 95.12 188 GLY A CA 1
ATOM 1488 C C . GLY A 1 188 ? -7.733 -5.617 3.793 1.00 95.12 188 GLY A C 1
ATOM 1489 O O . GLY A 1 188 ? -8.711 -5.422 3.069 1.00 95.12 188 GLY A O 1
ATOM 1490 N N . LEU A 1 189 ? -6.950 -6.686 3.658 1.00 93.56 189 LEU A N 1
ATOM 1491 C CA . LEU A 1 189 ? -7.122 -7.616 2.560 1.00 93.56 189 LEU A CA 1
ATOM 1492 C C . LEU A 1 189 ? -8.331 -8.523 2.742 1.00 93.56 189 LEU A C 1
ATOM 1494 O O . LEU A 1 189 ? -9.113 -8.668 1.804 1.00 93.56 189 LEU A O 1
ATOM 1498 N N . ALA A 1 190 ? -8.517 -9.093 3.932 1.00 90.75 190 ALA A N 1
ATOM 1499 C CA . ALA A 1 190 ? -9.666 -9.954 4.183 1.00 90.75 190 ALA A CA 1
ATOM 1500 C C . ALA A 1 190 ? -10.995 -9.205 4.057 1.00 90.75 190 ALA A C 1
ATOM 1502 O O . ALA A 1 190 ? -11.958 -9.784 3.557 1.00 90.75 190 ALA A O 1
ATOM 1503 N N . GLY A 1 191 ? -11.038 -7.936 4.481 1.00 89.75 191 GLY A N 1
ATOM 1504 C CA . GLY A 1 191 ? -12.234 -7.104 4.383 1.00 89.75 191 GLY A CA 1
ATOM 1505 C C . GLY A 1 191 ? -12.560 -6.671 2.954 1.00 89.75 191 GLY A C 1
ATOM 1506 O O . GLY A 1 191 ? -13.725 -6.715 2.567 1.00 89.75 191 GLY A O 1
ATOM 1507 N N . ALA A 1 192 ? -11.553 -6.296 2.157 1.00 91.81 192 ALA A N 1
ATOM 1508 C CA . ALA A 1 192 ? -11.784 -5.728 0.825 1.00 91.81 192 ALA A CA 1
ATOM 1509 C C . ALA A 1 192 ? -11.730 -6.748 -0.324 1.00 91.81 192 ALA A C 1
ATOM 1511 O O . ALA A 1 192 ? -12.545 -6.683 -1.240 1.00 91.81 192 ALA A O 1
ATOM 1512 N N . LEU A 1 193 ? -10.774 -7.685 -0.306 1.00 90.88 193 LEU A N 1
ATOM 1513 C CA . LEU A 1 193 ? -10.541 -8.635 -1.411 1.00 90.88 193 LEU A CA 1
ATOM 1514 C C . LEU A 1 193 ? -10.728 -10.107 -1.005 1.00 90.88 193 LEU A C 1
ATOM 1516 O O . LEU A 1 193 ? -10.797 -10.984 -1.874 1.00 90.88 193 LEU A O 1
ATOM 1520 N N . GLY A 1 194 ? -10.814 -10.400 0.293 1.00 90.44 194 GLY A N 1
ATOM 1521 C CA . GLY A 1 194 ? -10.965 -11.755 0.808 1.00 90.44 194 GLY A CA 1
ATOM 1522 C C . GLY A 1 194 ? -9.719 -12.618 0.596 1.00 90.44 194 GLY A C 1
ATOM 1523 O O . GLY A 1 194 ? -8.599 -12.178 0.839 1.00 90.44 194 GLY A O 1
ATOM 1524 N N . GLY A 1 195 ? -9.915 -13.864 0.150 1.00 88.56 195 GLY A N 1
ATOM 1525 C CA . GLY A 1 195 ? -8.832 -14.798 -0.197 1.00 88.56 195 GLY A CA 1
ATOM 1526 C C . GLY A 1 195 ? -8.229 -15.580 0.976 1.00 88.56 195 GLY A C 1
ATOM 1527 O O . GLY A 1 195 ? -7.434 -16.496 0.748 1.00 88.56 195 GLY A O 1
ATOM 1528 N N . TRP A 1 196 ? -8.622 -15.253 2.205 1.00 88.75 196 TRP A N 1
ATOM 1529 C CA . TRP A 1 196 ? -8.249 -15.995 3.405 1.00 88.75 196 TRP A CA 1
ATOM 1530 C C . TRP A 1 196 ? -9.036 -17.305 3.522 1.00 88.75 196 TRP A C 1
ATOM 1532 O O . TRP A 1 196 ? -10.159 -17.411 3.032 1.00 88.75 196 TRP A O 1
ATOM 1542 N N . ASP A 1 197 ? -8.438 -18.299 4.172 1.00 85.88 197 ASP A N 1
ATOM 1543 C CA . ASP A 1 197 ? -9.061 -19.582 4.506 1.00 85.88 197 ASP A CA 1
ATOM 1544 C C . ASP A 1 197 ? -8.672 -19.964 5.942 1.00 85.88 197 ASP A C 1
ATOM 1546 O O . ASP A 1 197 ? -7.557 -19.681 6.386 1.00 85.88 197 ASP A O 1
ATOM 1550 N N . GLU A 1 198 ? -9.563 -20.618 6.689 1.00 85.00 198 GLU A N 1
ATOM 1551 C CA . GLU A 1 198 ? -9.276 -21.035 8.073 1.00 85.00 198 GLU A CA 1
ATOM 1552 C C . GLU A 1 198 ? -8.041 -21.946 8.180 1.00 85.00 198 GLU A C 1
ATOM 1554 O O . GLU A 1 198 ? -7.337 -21.939 9.193 1.00 85.00 198 GLU A O 1
ATOM 1559 N N . SER A 1 199 ? -7.738 -22.714 7.128 1.00 84.44 199 SER A N 1
ATOM 1560 C CA . SER A 1 199 ? -6.547 -23.567 7.063 1.00 84.44 199 SER A CA 1
ATOM 1561 C C . SER A 1 199 ? -5.230 -22.787 7.044 1.00 84.44 199 SER A C 1
ATOM 1563 O O . SER A 1 199 ? -4.190 -23.370 7.357 1.00 84.44 199 SER A O 1
ATOM 1565 N N . ASP A 1 200 ? -5.262 -21.479 6.771 1.00 84.25 200 ASP A N 1
ATOM 1566 C CA . ASP A 1 200 ? -4.094 -20.595 6.873 1.00 84.25 200 ASP A CA 1
ATOM 1567 C C . ASP A 1 200 ? -3.715 -20.304 8.334 1.00 84.25 200 ASP A C 1
ATOM 1569 O O . ASP A 1 200 ? -2.650 -19.749 8.607 1.00 84.25 200 ASP A O 1
ATOM 1573 N N . GLY A 1 201 ? -4.587 -20.645 9.294 1.00 82.81 201 GLY A N 1
ATOM 1574 C CA . GLY A 1 201 ? -4.336 -20.514 10.732 1.00 82.81 201 GLY A CA 1
ATOM 1575 C C . GLY A 1 201 ? -4.251 -19.073 11.244 1.00 82.81 201 GLY A C 1
ATOM 1576 O O . GLY A 1 201 ? -3.875 -18.866 12.397 1.00 82.81 201 GLY A O 1
ATOM 1577 N N . THR A 1 202 ? -4.581 -18.088 10.401 1.00 81.69 202 THR A N 1
ATOM 1578 C CA . THR A 1 202 ? -4.523 -16.654 10.733 1.00 81.69 202 THR A CA 1
ATOM 1579 C C . THR A 1 202 ? -5.890 -16.102 11.137 1.00 81.69 202 THR A C 1
ATOM 1581 O O . THR A 1 202 ? -5.973 -15.322 12.083 1.00 81.69 202 THR A O 1
ATOM 1584 N N . ARG A 1 203 ? -6.965 -16.544 10.472 1.00 82.31 203 ARG A N 1
ATOM 1585 C CA . ARG A 1 203 ? -8.351 -16.157 10.764 1.00 82.31 203 ARG A CA 1
ATOM 1586 C C . ARG A 1 203 ? -9.214 -17.375 11.077 1.00 82.31 203 ARG A C 1
ATOM 1588 O O . ARG A 1 203 ? -8.914 -18.488 10.655 1.00 82.31 203 ARG A O 1
ATOM 1595 N N . VAL A 1 204 ? -10.290 -17.137 11.821 1.00 78.94 204 VAL A N 1
ATOM 1596 C CA . VAL A 1 204 ? -11.327 -18.123 12.146 1.00 78.94 204 VAL A CA 1
ATOM 1597 C C . VAL A 1 204 ? -12.671 -17.517 11.776 1.00 78.94 204 VAL A C 1
ATOM 1599 O O . VAL A 1 204 ? -12.924 -16.352 12.097 1.00 78.94 204 VAL A O 1
ATOM 1602 N N . ALA A 1 205 ? -13.546 -18.287 11.134 1.00 72.19 205 ALA A N 1
ATOM 1603 C CA . ALA A 1 205 ? -14.901 -17.845 10.868 1.00 72.19 205 ALA A CA 1
ATOM 1604 C C . ALA A 1 205 ? -15.660 -17.712 12.193 1.00 72.19 205 ALA A C 1
ATOM 1606 O O . ALA A 1 205 ? -15.856 -18.672 12.945 1.00 72.19 205 ALA A O 1
ATOM 1607 N N . VAL A 1 206 ? -16.104 -16.495 12.497 1.00 68.56 206 VAL A N 1
ATOM 1608 C CA . VAL A 1 206 ? -16.938 -16.231 13.669 1.00 68.56 206 VAL A CA 1
ATOM 1609 C C . VAL A 1 206 ? -18.417 -16.379 13.304 1.00 68.56 206 VAL A C 1
ATOM 1611 O O . VAL A 1 206 ? -18.870 -15.779 12.327 1.00 68.56 206 VAL A O 1
ATOM 1614 N N . PRO A 1 207 ? -19.214 -17.143 14.078 1.00 57.28 207 PRO A N 1
ATOM 1615 C CA . PRO A 1 207 ? -20.656 -17.208 13.876 1.00 57.28 207 PRO A CA 1
ATOM 1616 C C . PRO A 1 207 ? -21.288 -15.833 14.130 1.00 57.28 207 PRO A C 1
ATOM 1618 O O . PRO A 1 207 ? -21.441 -15.407 15.274 1.00 57.28 207 PRO A O 1
ATOM 1621 N N . GLY A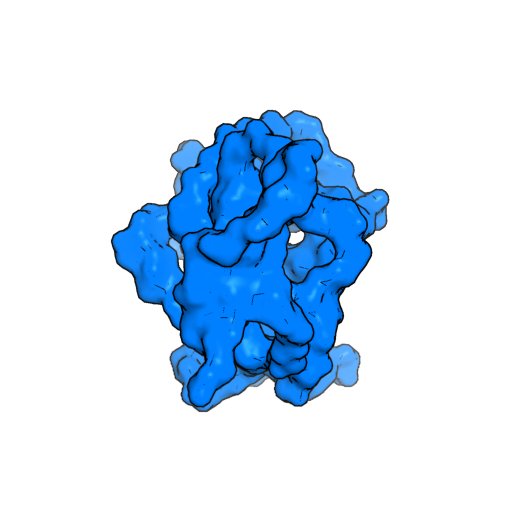 1 208 ? -21.662 -15.138 13.061 1.00 57.66 208 GLY A N 1
ATOM 1622 C CA . GLY A 1 208 ? -22.414 -13.886 13.099 1.00 57.66 208 GLY A CA 1
ATOM 1623 C C . GLY A 1 208 ? -23.751 -14.015 12.367 1.00 57.66 208 GLY A C 1
ATOM 1624 O O . GLY A 1 208 ? -23.964 -14.991 11.641 1.00 57.66 208 GLY A O 1
ATOM 1625 N N . PRO A 1 209 ? -24.683 -13.059 12.537 1.00 50.22 209 PRO A N 1
ATOM 1626 C CA . PRO A 1 209 ? -25.837 -12.976 11.658 1.00 50.22 209 PRO A CA 1
ATOM 1627 C C . PRO A 1 209 ? -25.331 -12.785 10.226 1.00 50.22 209 PRO A C 1
ATOM 1629 O O . PRO A 1 209 ? -24.836 -11.719 9.872 1.00 50.22 209 PRO A O 1
ATOM 1632 N N . VAL A 1 210 ? -25.438 -13.838 9.413 1.00 51.97 210 VAL A N 1
ATOM 1633 C CA . VAL A 1 210 ? -25.196 -13.762 7.973 1.00 51.97 210 VAL A CA 1
ATOM 1634 C C . VAL A 1 210 ? -26.243 -12.801 7.431 1.00 51.97 210 VAL A C 1
ATOM 1636 O O . VAL A 1 210 ? -27.428 -13.140 7.367 1.00 51.97 210 VAL A O 1
ATOM 1639 N N . HIS A 1 211 ? -25.838 -11.570 7.117 1.00 47.28 211 HIS A N 1
ATOM 1640 C CA . HIS A 1 211 ? -26.714 -10.690 6.362 1.00 47.28 211 HIS A CA 1
ATOM 1641 C C . HIS A 1 211 ? -26.980 -11.404 5.031 1.00 47.28 211 HIS A C 1
ATOM 1643 O O . HIS A 1 211 ? -26.020 -11.807 4.380 1.00 47.28 211 HIS A O 1
ATOM 1649 N N . PRO A 1 212 ? -28.242 -11.601 4.618 1.00 49.44 212 PRO A N 1
ATOM 1650 C CA . PRO A 1 212 ? -28.564 -12.359 3.406 1.00 49.44 212 PRO A CA 1
ATOM 1651 C C . PRO A 1 212 ? -27.948 -11.764 2.126 1.00 49.44 212 PRO A C 1
ATOM 1653 O O . PRO A 1 212 ? -27.892 -12.450 1.110 1.00 49.44 212 PRO A O 1
ATOM 1656 N N . ASP A 1 213 ? -27.465 -10.521 2.198 1.00 51.78 213 ASP A N 1
ATOM 1657 C CA . ASP A 1 213 ? -26.797 -9.793 1.119 1.00 51.78 213 ASP A CA 1
ATOM 1658 C C . ASP A 1 213 ? -25.258 -9.881 1.169 1.00 51.78 213 ASP A C 1
ATOM 1660 O O . ASP A 1 213 ? -24.590 -9.379 0.267 1.00 51.78 213 ASP A O 1
ATOM 1664 N N . VAL A 1 214 ? -24.679 -10.500 2.206 1.00 47.38 214 VAL A N 1
ATOM 1665 C CA . VAL A 1 214 ? -23.235 -10.754 2.299 1.00 47.38 214 VAL A CA 1
ATOM 1666 C C . VAL A 1 214 ? -22.962 -12.105 1.636 1.00 47.38 214 VAL A C 1
ATOM 1668 O O . VAL A 1 214 ? -23.494 -13.121 2.097 1.00 47.38 214 VAL A O 1
ATOM 1671 N N . PRO A 1 215 ? -22.177 -12.149 0.543 1.00 52.50 215 PRO A N 1
ATOM 1672 C CA . PRO A 1 215 ? -21.815 -13.405 -0.097 1.00 52.50 215 PRO A CA 1
ATOM 1673 C C . PRO A 1 215 ? -21.181 -14.368 0.921 1.00 52.50 215 PRO A C 1
ATOM 1675 O O . PRO A 1 215 ? -20.449 -13.909 1.800 1.00 52.50 215 PRO A O 1
ATOM 1678 N N . PRO A 1 216 ? -21.430 -15.689 0.817 1.00 54.94 216 PRO A N 1
ATOM 1679 C CA . PRO A 1 216 ? -20.660 -16.675 1.577 1.00 54.94 216 PRO A CA 1
ATOM 1680 C C . PRO A 1 216 ? -19.161 -16.493 1.295 1.00 54.94 216 PRO A C 1
ATOM 1682 O O . PRO A 1 216 ? -18.832 -15.939 0.244 1.00 54.94 216 PRO A O 1
ATOM 1685 N N . ASP A 1 217 ? -18.311 -16.944 2.232 1.00 60.97 217 ASP A N 1
ATOM 1686 C CA . ASP A 1 217 ? -16.848 -16.750 2.275 1.00 60.97 217 ASP A CA 1
ATOM 1687 C C . ASP A 1 217 ? -16.214 -16.464 0.911 1.00 60.97 217 ASP A C 1
ATOM 1689 O O . ASP A 1 217 ? -16.478 -17.199 -0.050 1.00 60.97 217 ASP A O 1
ATOM 1693 N N . PRO A 1 218 ? -15.378 -15.413 0.800 1.00 62.56 218 PRO A N 1
ATOM 1694 C CA . PRO A 1 218 ? -14.951 -14.901 -0.487 1.00 62.56 218 PRO A CA 1
ATOM 1695 C C . PRO A 1 218 ? -14.287 -16.023 -1.274 1.00 62.56 218 PRO A C 1
ATOM 1697 O O . PRO A 1 218 ? -13.213 -16.503 -0.915 1.00 62.56 218 PRO A O 1
ATOM 1700 N N . ALA A 1 219 ? -14.954 -16.444 -2.352 1.00 71.94 219 ALA A N 1
ATOM 1701 C CA . ALA A 1 219 ? -14.429 -17.452 -3.252 1.00 71.94 219 ALA A CA 1
ATOM 1702 C C . ALA A 1 219 ? -12.979 -17.103 -3.629 1.00 71.94 219 ALA A C 1
ATOM 1704 O O . ALA A 1 219 ? -12.609 -15.929 -3.743 1.00 71.94 219 ALA A O 1
ATOM 1705 N N . ILE A 1 220 ? -12.147 -18.122 -3.843 1.00 86.88 220 ILE A N 1
ATOM 1706 C CA . ILE A 1 220 ? -10.818 -17.902 -4.411 1.00 86.88 220 ILE A CA 1
ATOM 1707 C C . ILE A 1 220 ? -11.032 -17.460 -5.859 1.00 86.88 220 ILE A C 1
ATOM 1709 O O . ILE A 1 220 ? -11.465 -18.245 -6.707 1.00 86.88 220 ILE A O 1
ATOM 1713 N N . LEU A 1 221 ? -10.767 -16.184 -6.127 1.00 89.06 221 LEU A N 1
ATOM 1714 C CA . LEU A 1 221 ? -11.002 -15.546 -7.416 1.00 89.06 221 LEU A CA 1
ATOM 1715 C C . LEU A 1 221 ? -9.668 -15.196 -8.053 1.00 89.06 221 LEU A C 1
ATOM 1717 O O . LEU A 1 221 ? -8.799 -14.618 -7.404 1.00 89.06 221 LEU A O 1
ATOM 1721 N N . SER A 1 222 ? -9.527 -15.497 -9.343 1.00 91.75 222 SER A N 1
ATOM 1722 C CA . SER A 1 222 ? -8.453 -14.910 -10.138 1.00 91.75 222 SER A CA 1
ATOM 1723 C C . SER A 1 222 ? -8.754 -13.427 -10.342 1.00 91.75 222 SER A C 1
ATOM 1725 O O . SER A 1 222 ? -9.816 -13.074 -10.857 1.00 91.75 222 SER A O 1
ATOM 1727 N N . ILE A 1 223 ? -7.831 -12.569 -9.909 1.00 90.38 223 ILE A N 1
ATOM 1728 C CA . ILE A 1 223 ? -7.940 -11.116 -10.020 1.00 90.38 223 ILE A CA 1
ATOM 1729 C C . ILE A 1 223 ? -6.790 -10.644 -10.897 1.00 90.38 223 ILE A C 1
ATOM 1731 O O . ILE A 1 223 ? -5.632 -10.631 -10.487 1.00 90.38 223 ILE A O 1
ATOM 1735 N N . GLU A 1 224 ? -7.113 -10.241 -12.123 1.00 90.00 224 GLU A N 1
ATOM 1736 C CA . GLU A 1 224 ? -6.104 -9.699 -13.034 1.00 90.00 224 GLU A CA 1
ATOM 1737 C C . GLU A 1 224 ? -5.642 -8.315 -12.582 1.00 90.00 224 GLU A C 1
ATOM 1739 O O . GLU A 1 224 ? -4.449 -8.016 -12.582 1.00 90.00 224 GLU A O 1
ATOM 1744 N N . THR A 1 225 ? -6.594 -7.460 -12.202 1.00 94.88 225 THR A N 1
ATOM 1745 C CA . THR A 1 225 ? -6.333 -6.075 -11.809 1.00 94.88 225 THR A CA 1
ATOM 1746 C C . THR A 1 225 ? -7.337 -5.578 -10.779 1.00 94.88 225 THR A C 1
ATOM 1748 O O . THR A 1 225 ? -8.511 -5.947 -10.833 1.00 94.88 225 THR A O 1
ATOM 1751 N N . VAL A 1 226 ? -6.887 -4.661 -9.928 1.00 96.12 226 VAL A N 1
ATOM 1752 C CA . VAL A 1 226 ? -7.716 -3.872 -9.008 1.00 96.12 226 VAL A CA 1
ATOM 1753 C C . VAL A 1 226 ? -7.656 -2.391 -9.378 1.00 96.12 226 VAL A C 1
ATOM 1755 O O . VAL A 1 226 ? -6.762 -1.946 -10.100 1.00 96.12 226 VAL A O 1
ATOM 1758 N N . THR A 1 227 ? -8.623 -1.623 -8.913 1.00 97.69 227 THR A N 1
ATOM 1759 C CA . THR A 1 227 ? -8.688 -0.166 -9.034 1.00 97.69 227 THR A CA 1
ATOM 1760 C C . THR A 1 227 ? -8.126 0.506 -7.782 1.00 97.69 227 THR A C 1
ATOM 1762 O O . THR A 1 227 ? -7.900 -0.131 -6.754 1.00 97.69 227 THR A O 1
ATOM 1765 N N . TRP A 1 228 ? -7.916 1.820 -7.843 1.00 98.00 228 TRP A N 1
ATOM 1766 C CA . TRP A 1 228 ? -7.593 2.594 -6.642 1.00 98.00 228 TRP A CA 1
ATOM 1767 C C . TRP A 1 228 ? -8.742 2.650 -5.633 1.00 98.00 228 TRP A C 1
ATOM 1769 O O . TRP A 1 228 ? -8.472 2.813 -4.448 1.00 98.00 228 TRP A O 1
ATOM 1779 N N . ASP A 1 229 ? -9.991 2.499 -6.078 1.00 97.06 229 ASP A N 1
ATOM 1780 C CA . ASP A 1 229 ? -11.140 2.442 -5.174 1.00 97.06 229 ASP A CA 1
ATOM 1781 C C . ASP A 1 229 ? -11.154 1.123 -4.383 1.00 97.06 229 ASP A C 1
ATOM 1783 O O . ASP A 1 229 ? -11.366 1.155 -3.175 1.00 97.06 229 ASP A O 1
ATOM 1787 N N . ASP A 1 230 ? -10.784 -0.000 -5.011 1.00 96.75 230 ASP A N 1
ATOM 1788 C CA . ASP A 1 230 ? -10.587 -1.277 -4.302 1.00 96.75 230 ASP A CA 1
ATOM 1789 C C . ASP A 1 230 ? -9.467 -1.162 -3.247 1.00 96.75 230 ASP A C 1
ATOM 1791 O O . ASP A 1 230 ? -9.561 -1.704 -2.145 1.00 96.75 230 ASP A O 1
ATOM 1795 N N . LEU A 1 231 ? -8.392 -0.424 -3.559 1.00 98.19 231 LEU A N 1
ATOM 1796 C CA . LEU A 1 231 ? -7.319 -0.157 -2.596 1.00 98.19 231 LEU A CA 1
ATOM 1797 C C . LEU A 1 231 ? -7.762 0.812 -1.487 1.00 98.19 231 LEU A C 1
ATOM 1799 O O . LEU A 1 231 ? -7.358 0.658 -0.337 1.00 98.19 231 LEU A O 1
ATOM 1803 N N . ALA A 1 232 ? -8.601 1.800 -1.790 1.00 97.25 232 ALA A N 1
ATOM 1804 C CA . ALA A 1 232 ? -9.200 2.669 -0.779 1.00 97.25 232 ALA A CA 1
ATOM 1805 C C . ALA A 1 232 ? -10.056 1.862 0.212 1.00 97.25 232 ALA A C 1
ATOM 1807 O O . AL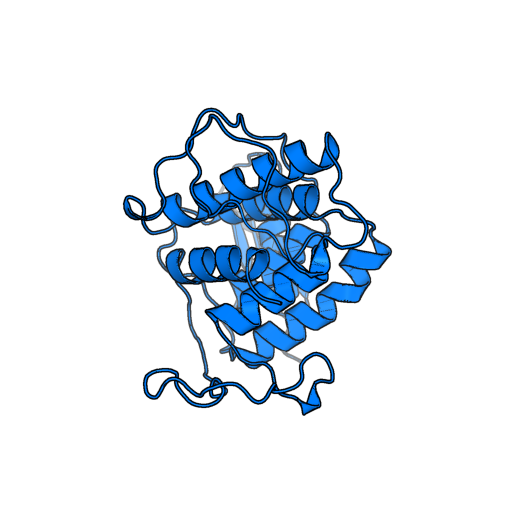A A 1 232 ? -9.912 2.043 1.423 1.00 97.25 232 ALA A O 1
ATOM 1808 N N . ASP A 1 233 ? -10.855 0.915 -0.283 1.00 96.19 233 ASP A N 1
ATOM 1809 C CA . ASP A 1 233 ? -11.639 0.000 0.554 1.00 96.19 233 ASP A CA 1
ATOM 1810 C C . ASP A 1 233 ? -10.729 -0.894 1.405 1.00 96.19 233 ASP A C 1
ATOM 1812 O O . ASP A 1 233 ? -10.973 -1.066 2.601 1.00 96.19 233 ASP A O 1
ATOM 1816 N N . PHE A 1 234 ? -9.625 -1.387 0.833 1.00 97.12 234 PHE A N 1
ATOM 1817 C CA . PHE A 1 234 ? -8.574 -2.090 1.574 1.00 97.12 234 PHE A CA 1
ATOM 1818 C C . PHE A 1 234 ? -8.021 -1.248 2.731 1.00 97.12 234 PHE A C 1
ATOM 1820 O O . PHE A 1 234 ? -7.889 -1.751 3.845 1.00 97.12 234 PHE A O 1
ATOM 1827 N N . ALA A 1 235 ? -7.715 0.034 2.508 1.00 97.81 235 ALA A N 1
ATOM 1828 C CA . ALA A 1 235 ? -7.179 0.899 3.557 1.00 97.81 235 ALA A CA 1
ATOM 1829 C C . ALA A 1 235 ? -8.204 1.172 4.671 1.00 97.81 235 ALA A C 1
ATOM 1831 O O . ALA A 1 235 ? -7.853 1.170 5.853 1.00 97.81 235 ALA A O 1
ATOM 1832 N N . LEU A 1 236 ? -9.479 1.356 4.318 1.00 96.06 236 LEU A N 1
ATOM 1833 C CA . LEU A 1 236 ? -10.562 1.491 5.296 1.00 96.06 236 LEU A CA 1
ATOM 1834 C C . LEU A 1 236 ? -10.743 0.209 6.114 1.00 96.06 236 LEU A C 1
ATOM 1836 O O . LEU A 1 236 ? -10.817 0.276 7.342 1.00 96.06 236 LEU A O 1
ATOM 1840 N N . CYS A 1 237 ? -10.751 -0.956 5.463 1.00 95.69 237 CYS A N 1
ATOM 1841 C CA . CYS A 1 237 ? -10.810 -2.247 6.148 1.00 95.69 237 CYS A CA 1
ATOM 1842 C C . CYS A 1 237 ? -9.599 -2.437 7.071 1.00 95.69 237 CYS A C 1
ATOM 1844 O O . CYS A 1 237 ? -9.764 -2.864 8.208 1.00 95.69 237 CYS A O 1
ATOM 1846 N N . GLY A 1 238 ? -8.402 -2.027 6.642 1.00 96.88 238 GLY A N 1
ATOM 1847 C CA . GLY A 1 238 ? -7.194 -2.101 7.463 1.00 96.88 238 GLY A CA 1
ATOM 1848 C C . GLY A 1 238 ? -7.306 -1.297 8.755 1.00 96.88 238 GLY A C 1
ATOM 1849 O O . GLY A 1 238 ? -6.778 -1.706 9.782 1.00 96.88 238 GLY A O 1
ATOM 1850 N N . GLN A 1 239 ? -8.055 -0.195 8.752 1.00 95.69 239 GLN A N 1
ATOM 1851 C CA . GLN A 1 239 ? -8.352 0.582 9.955 1.00 95.69 239 GLN A CA 1
ATOM 1852 C C . GLN A 1 239 ? -9.485 -0.023 10.807 1.00 95.69 239 GLN A C 1
ATOM 1854 O O . GLN A 1 239 ? -9.409 0.034 12.038 1.00 95.69 239 GLN A O 1
ATOM 1859 N N . LEU A 1 240 ? -10.548 -0.528 10.169 1.00 92.38 240 LEU A N 1
ATOM 1860 C CA . LEU A 1 240 ? -11.851 -0.777 10.803 1.00 92.38 240 LEU A CA 1
ATOM 1861 C C . LEU A 1 240 ? -12.161 -2.239 11.134 1.00 92.38 240 LEU A C 1
ATOM 1863 O O . LEU A 1 240 ? -13.036 -2.474 11.965 1.00 92.38 240 LEU A O 1
ATOM 1867 N N . TYR A 1 241 ? -11.527 -3.198 10.464 1.00 81.12 241 TYR A N 1
ATOM 1868 C CA . TYR A 1 241 ? -11.792 -4.621 10.679 1.00 81.12 241 TYR A CA 1
ATOM 1869 C C . TYR A 1 241 ? -10.941 -5.169 11.828 1.00 81.12 241 TYR A C 1
ATOM 1871 O O . TYR A 1 241 ? -9.815 -4.719 12.038 1.00 81.12 241 TYR A O 1
ATOM 1879 N N . GLU A 1 242 ? -11.506 -6.141 12.545 1.00 74.81 242 GLU A N 1
ATOM 1880 C CA . GLU A 1 242 ? -10.863 -6.912 13.620 1.00 74.81 242 GLU A CA 1
ATOM 1881 C C . GLU A 1 242 ? -10.363 -8.278 13.111 1.00 74.81 242 GLU A C 1
ATOM 1883 O O . GLU A 1 242 ? -10.963 -8.851 12.160 1.00 74.81 242 GLU A O 1
#

pLDDT: mean 89.32, std 11.2, range [47.28, 98.25]

Organism: NCBI:txid487172

Radius of gyration: 18.48 Å; Cα contacts (8 Å, |Δi|>4): 392; chains: 1; bounding box: 49×44×52 Å

Foldseek 3Di:
DDKKWKWKAAPVRDIDTDDIDPDPLVSLLVQLLVLLDDDHRMHMDIPDDDDWDWLQNLLVLLLVCPVLLVVVVDWPLQLLQLLLSSVVSVQPDQKDFSSNVSSSSVNSSPDGGDDQDDPQAADALVVDDFVNSLNQQSNLVSVLLVQCVVVPDDPCCQVWDFRPDDPGHHNAGRIFRDTGSSLLQNQLSCQQRNNDDVVVVPDDDDDDPPPVPDDPHRPGDGDRIDTRVSVSSSNRSSGPPD

Secondary structure (DSSP, 8-state):
---EEEEEE-TT--EEEEEEESSHHHHHHHHHHHHTSS--S-EEEEESPPPPEEHHHHHHHHHHTHHHHHHTT--HHHHHHHHHHHHHTTTT-SEEEHHHHHHHHHHHHHSPPPPPPP-S-PPPGGG--HHHHHHHHHHHHHHHHHHHHHS---TTGGG-EE-S--SS--SS-SEE---SHHHHHHHHHHHHT----GGGSS---------TTSPSS----EESEEEHHHHHHHHHHHHH--

Sequence (242 aa):
MTTWSVWRQDDNGNRVEVAHYDERIAALTRVLTFDAGHPHKQIYWVAGDAVPLTNRDLYLRIIDLREPLVSGGRILSEYLRALWGVSRTRKDRDRLPLDEVAAMFTAAVTLAPPPAAASDGFAPEETLNGFARWEAIILSQIADLDDFALQPPGDHAFFGVDAPRTSTTRATPSRWYNFDPASYLECGLAGALGGWDESDGTRVAVPGPVHPDVPPDPAILSIETVTWDDLADFALCGQLYE

Solvent-accessible surface area (backbone atoms only — not comparable to full-atom values): 13474 Å² total; per-residue (Å²): 133,75,70,25,38,27,35,37,30,45,86,86,65,54,74,46,80,75,48,78,28,80,42,60,40,60,31,43,20,51,38,47,53,55,66,51,49,72,96,67,78,58,49,66,45,61,61,76,80,87,71,87,40,33,32,28,58,53,38,55,52,53,59,65,45,33,58,59,38,59,78,64,67,58,49,32,50,50,35,52,34,12,34,50,46,44,50,62,74,46,56,91,52,77,62,43,42,46,51,55,51,51,11,45,60,56,33,16,70,72,47,79,47,57,79,85,76,86,76,83,52,36,69,54,41,94,81,48,59,40,52,62,27,28,50,37,32,54,52,40,50,37,49,42,45,55,46,29,73,77,53,65,73,60,100,60,32,72,80,45,39,68,47,83,79,83,87,61,51,48,24,57,79,55,58,35,32,43,72,46,51,53,58,18,53,51,25,5,36,49,67,53,64,23,22,69,52,58,89,73,72,79,54,73,91,72,96,64,88,75,51,91,86,57,78,72,78,57,65,82,39,80,38,64,59,45,40,36,50,56,50,31,45,18,54,50,20,12,30,62,38,129

Nearest PDB structures (foldseek):
  8vz8-assembly1_C  TM=7.203E-01  e=5.305E+00  Mus musculus
  4elm-assembly1_G  TM=3.669E-01  e=3.638E+00  Mus musculus

Mean predicted aligned error: 5.72 Å